Protein AF-H0EJ21-F1 (afdb_monomer)

Solvent-accessible surface area (backbone atoms only — not comparable to full-atom values): 21953 Å² total; per-residue (Å²): 122,67,66,64,55,57,53,65,75,66,64,79,84,80,86,83,82,94,84,77,94,80,69,84,66,71,85,60,77,84,81,56,62,59,55,65,59,46,50,51,53,51,53,56,47,36,51,48,28,46,76,74,70,38,47,73,57,24,53,52,51,50,56,49,50,54,54,55,59,71,64,67,54,97,56,50,47,52,53,54,42,51,52,55,75,67,52,71,60,59,88,81,70,63,57,75,74,66,53,62,78,70,50,74,75,74,78,82,73,73,77,80,81,46,75,69,55,55,40,67,76,39,64,64,78,72,42,67,71,80,73,50,80,81,75,84,77,81,76,82,78,85,90,77,94,71,81,84,72,81,77,88,70,95,72,80,87,85,81,88,82,83,91,75,85,68,85,67,78,78,50,78,70,77,70,61,72,67,81,84,49,61,64,62,56,49,53,52,55,57,72,45,50,76,77,57,75,53,54,67,96,84,45,76,40,91,85,57,59,42,66,48,53,59,65,57,53,44,51,39,49,53,36,41,64,68,69,45,92,43,87,56,43,45,61,92,40,96,87,51,38,59,44,41,57,50,82,54,55,32,46,88,90,49,56,59,67,59,50,50,52,55,46,40,54,52,21,53,55,33,16,48,54,39,40,48,51,56,56,55,70,50,90,66,90,49,68,71,57,42,54,48,36,52,56,51,50,53,53,50,52,54,44,45,50,53,51,49,61,59,49,47,63,75,71,59,71,87,59,95,71,88,80,50,60,69,58,50,51,55,57,52,49,68,67,42,48,67,57,56,55,48,40,62,58,73,79,102

InterPro domains:
  IPR032797 Gamma-Tubulin ring complex non-core subunit mod21, N-terminal [PF14609] (51-143)
  IPR059169 Gamma-tubulin complex component 5, N-terminal extension [cd22572] (4-88)

Radius of gyration: 33.63 Å; Cα contacts (8 Å, |Δi|>4): 183; chains: 1; bounding box: 62×82×97 Å

Foldseek 3Di:
DVVVVVVVVPDDDDDDDDDDPPCPPPPPCVPAADLVVLVVVLVVVLVVCVVVVVNVVSVVSVVVLVVLVVVVDPCSSVVSVVVVVPDDPCVVPDDPVVCVVVPDPDPPPDPPDDPVNVCVVPVCVVPCVVVDDDDPPPPDDDDDDDDPPPPPDPDDPPDPPDDDPPPPPDDPVNVPDPPVDVVVVVVVVVVVQQPDQDDDPNDGDQPAAREDELVLVLVQLLCLLLPHDHPQWDDPDPLALQIAGDLRYDYPPDDSVVVRVLVVVSRVLSSLSSVLVSVLPDDDPDVVVVVVSVVSVVLSVVLNVQSVVVVVCVVDVPDDDDRDSVVSVVSSCVSCVVSSVVSVVVVD

Structure (mmCIF, N/CA/C/O backbone):
data_AF-H0EJ21-F1
#
_entry.id   AF-H0EJ21-F1
#
loop_
_atom_site.group_PDB
_atom_site.id
_atom_site.type_symbol
_atom_site.label_atom_id
_atom_site.label_alt_id
_atom_site.label_comp_id
_atom_site.label_asym_id
_atom_site.label_entity_id
_atom_site.label_seq_id
_atom_site.pdbx_PDB_ins_code
_atom_site.Cartn_x
_atom_site.Cartn_y
_atom_site.Cartn_z
_atom_site.occupancy
_atom_site.B_iso_or_equiv
_atom_site.auth_seq_id
_atom_site.auth_comp_id
_atom_site.auth_asym_id
_atom_site.auth_atom_id
_atom_site.pdbx_PDB_model_num
ATOM 1 N N . MET A 1 1 ? -3.158 18.945 37.222 1.00 49.12 1 MET A N 1
ATOM 2 C CA . MET A 1 1 ? -1.856 18.473 37.749 1.00 49.12 1 MET A CA 1
ATOM 3 C C . MET A 1 1 ? -1.150 17.493 36.802 1.00 49.12 1 MET A C 1
ATOM 5 O O . MET A 1 1 ? 0.067 17.439 36.831 1.00 49.12 1 MET A O 1
ATOM 9 N N . ILE A 1 2 ? -1.862 16.778 35.915 1.00 45.62 2 ILE A N 1
ATOM 10 C CA . ILE A 1 2 ? -1.252 15.981 34.824 1.00 45.62 2 ILE A CA 1
ATOM 11 C C . ILE A 1 2 ? -0.901 16.866 33.604 1.00 45.62 2 ILE A C 1
ATOM 13 O O . ILE A 1 2 ? 0.138 16.678 32.977 1.00 45.62 2 ILE A O 1
ATOM 17 N N . ASP A 1 3 ? -1.692 17.911 33.334 1.00 42.09 3 ASP A N 1
ATOM 18 C CA . ASP A 1 3 ? -1.482 18.797 32.173 1.00 42.09 3 ASP A CA 1
ATOM 19 C C . ASP A 1 3 ? -0.248 19.720 32.272 1.00 42.09 3 ASP A C 1
ATOM 21 O O . ASP A 1 3 ? 0.330 20.094 31.251 1.00 42.09 3 ASP A O 1
ATOM 25 N N . GLU A 1 4 ? 0.220 20.043 33.485 1.00 48.06 4 GLU A N 1
ATOM 26 C CA . GLU A 1 4 ? 1.471 20.802 33.708 1.00 48.06 4 GLU A CA 1
ATOM 27 C C . GLU A 1 4 ? 2.731 19.956 33.448 1.00 48.06 4 GLU A C 1
ATOM 29 O O . GLU A 1 4 ? 3.771 20.465 33.019 1.00 48.06 4 GLU A O 1
ATOM 34 N N . LEU A 1 5 ? 2.641 18.639 33.653 1.00 44.66 5 LEU A N 1
ATOM 35 C CA . LEU A 1 5 ? 3.731 17.710 33.344 1.00 44.66 5 LEU A CA 1
ATOM 36 C C . LEU A 1 5 ? 3.846 17.464 31.832 1.00 44.66 5 LEU A C 1
ATOM 38 O O . LEU A 1 5 ? 4.947 17.390 31.293 1.00 44.66 5 LEU A O 1
ATOM 42 N N . LEU A 1 6 ? 2.719 17.416 31.119 1.00 46.16 6 LEU A N 1
ATOM 43 C CA . LEU A 1 6 ? 2.700 17.254 29.660 1.00 46.16 6 LEU A CA 1
ATOM 44 C C . LEU A 1 6 ? 3.211 18.493 28.906 1.00 46.16 6 LEU A C 1
ATOM 46 O O . LEU A 1 6 ? 3.864 18.370 27.866 1.00 46.16 6 LEU A O 1
ATOM 50 N N . THR A 1 7 ? 2.972 19.689 29.444 1.00 51.22 7 THR A N 1
ATOM 51 C CA . THR A 1 7 ? 3.448 20.949 28.847 1.00 51.22 7 THR A CA 1
ATOM 52 C C . THR A 1 7 ? 4.941 21.190 29.075 1.00 51.22 7 THR A C 1
ATOM 54 O O . THR A 1 7 ? 5.612 21.713 28.187 1.00 51.22 7 THR A O 1
ATOM 57 N N . SER A 1 8 ? 5.501 20.730 30.197 1.00 48.78 8 SER A N 1
ATOM 58 C CA . SER A 1 8 ? 6.946 20.828 30.470 1.00 48.78 8 SER A CA 1
ATOM 59 C C . SER A 1 8 ? 7.797 19.840 29.657 1.00 48.78 8 SER A C 1
ATOM 61 O O . SER A 1 8 ? 8.934 20.157 29.307 1.00 48.78 8 SER A O 1
ATOM 63 N N . LEU A 1 9 ? 7.245 18.683 29.276 1.00 47.22 9 LEU A N 1
ATOM 64 C CA . LEU A 1 9 ? 7.915 17.700 28.410 1.00 47.22 9 LEU A CA 1
ATOM 65 C C . LEU A 1 9 ? 7.921 18.079 26.917 1.00 47.22 9 LEU A C 1
ATOM 67 O O . LEU A 1 9 ? 8.744 17.565 26.159 1.00 47.22 9 LEU A O 1
ATOM 71 N N . THR A 1 10 ? 7.033 18.976 26.476 1.00 45.78 10 THR A N 1
ATOM 72 C CA . THR A 1 10 ? 6.852 19.300 25.046 1.00 45.78 10 THR A CA 1
ATOM 73 C C . THR A 1 10 ? 7.468 20.631 24.610 1.00 45.78 10 THR A C 1
ATOM 75 O O . THR A 1 10 ? 7.693 20.839 23.413 1.00 45.78 10 THR A O 1
ATOM 78 N N . SER A 1 11 ? 7.843 21.516 25.539 1.00 35.97 11 SER A N 1
ATOM 79 C CA . SER A 1 11 ? 8.528 22.768 25.208 1.00 35.97 11 SER A CA 1
ATOM 80 C C . SER A 1 11 ? 10.012 22.541 24.883 1.00 35.97 11 SER A C 1
ATOM 82 O O . SER A 1 11 ? 10.881 22.569 25.755 1.00 35.97 11 SER A O 1
ATOM 84 N N . LYS A 1 12 ? 10.325 22.340 23.597 1.00 41.00 12 LYS A N 1
ATOM 85 C CA . LYS A 1 12 ? 11.698 22.387 23.072 1.00 41.00 12 LYS A CA 1
ATOM 86 C C . LYS A 1 12 ? 12.260 23.806 23.216 1.00 41.00 12 LYS A C 1
ATOM 88 O O . LYS A 1 12 ? 11.872 24.708 22.479 1.00 41.00 12 LYS A O 1
ATOM 93 N N . SER A 1 13 ? 13.199 23.988 24.143 1.00 34.59 13 SER A N 1
ATOM 94 C CA . SER A 1 13 ? 14.004 25.207 24.249 1.00 34.59 13 SER A CA 1
ATOM 95 C C . SER A 1 13 ? 14.967 25.298 23.063 1.00 34.59 13 SER A C 1
ATOM 97 O O . SER A 1 13 ? 15.867 24.473 22.898 1.00 34.59 13 SER A O 1
ATOM 99 N N . SER A 1 14 ? 14.747 26.290 22.205 1.00 38.91 14 SER A N 1
ATOM 100 C CA . SER A 1 14 ? 15.660 26.678 21.137 1.00 38.91 14 SER A CA 1
ATOM 101 C C . SER A 1 14 ? 16.697 27.679 21.655 1.00 38.91 14 SER A C 1
ATOM 103 O O . SER A 1 14 ? 16.315 28.732 22.158 1.00 38.91 14 SER A O 1
ATOM 105 N N . LYS A 1 15 ? 17.975 27.378 21.382 1.00 37.41 15 LYS A N 1
ATOM 106 C CA . LYS A 1 15 ? 19.189 28.216 21.496 1.00 37.41 15 LYS A CA 1
ATOM 107 C C . LYS A 1 15 ? 19.782 28.426 22.895 1.00 37.41 15 LYS A C 1
ATOM 109 O O . LYS A 1 15 ? 19.421 29.369 23.584 1.00 37.41 15 LYS A O 1
ATOM 114 N N . THR A 1 16 ? 20.860 27.691 23.167 1.00 35.00 16 THR A N 1
ATOM 115 C CA . THR A 1 16 ? 22.155 28.258 23.593 1.00 35.00 16 THR A CA 1
ATOM 116 C C . THR A 1 16 ? 23.296 27.379 23.072 1.00 35.00 16 THR A C 1
ATOM 118 O O . THR A 1 16 ? 23.119 26.205 22.760 1.00 35.00 16 THR A O 1
ATOM 121 N N . GLU A 1 17 ? 24.431 28.026 22.843 1.00 31.58 17 GLU A N 1
ATOM 122 C CA . GLU A 1 17 ? 25.470 27.683 21.879 1.00 31.58 17 GLU A CA 1
ATOM 123 C C . GLU A 1 17 ? 26.366 26.490 22.233 1.00 31.58 17 GLU A C 1
ATOM 125 O O . GLU A 1 17 ? 26.585 26.117 23.385 1.00 31.58 17 GLU A O 1
ATOM 130 N N . ALA A 1 18 ? 26.939 25.937 21.166 1.00 40.44 18 ALA A N 1
ATOM 131 C CA . ALA A 1 18 ? 27.978 24.930 21.157 1.00 40.44 18 ALA A CA 1
ATOM 132 C C . ALA A 1 18 ? 29.283 25.436 21.797 1.00 40.44 18 ALA A C 1
ATOM 134 O O . ALA A 1 18 ? 29.983 26.248 21.205 1.00 40.44 18 ALA A O 1
ATOM 135 N N . ALA A 1 19 ? 29.645 24.893 22.962 1.00 39.03 19 ALA A N 1
ATOM 136 C CA . ALA A 1 19 ? 31.035 24.716 23.396 1.00 39.03 19 ALA A CA 1
ATOM 137 C C . ALA A 1 19 ? 31.084 23.869 24.678 1.00 39.03 19 ALA A C 1
ATOM 139 O O . ALA A 1 19 ? 31.029 24.411 25.780 1.00 39.03 19 ALA A O 1
ATOM 140 N N . LYS A 1 20 ? 31.166 22.539 24.503 1.00 40.34 20 LYS A N 1
ATOM 141 C CA . LYS A 1 20 ? 31.742 21.492 25.393 1.00 40.34 20 LYS A CA 1
ATOM 142 C C . LYS A 1 20 ? 31.116 20.127 25.075 1.00 40.34 20 LYS A C 1
ATOM 144 O O . LYS A 1 20 ? 30.629 19.401 25.934 1.00 40.34 20 LYS A O 1
ATOM 149 N N . SER A 1 21 ? 31.150 19.762 23.801 1.00 37.34 21 SER A N 1
ATOM 150 C CA . SER A 1 21 ? 30.952 18.396 23.326 1.00 37.34 21 SER A CA 1
ATOM 151 C C . SER A 1 21 ? 32.237 17.599 23.574 1.00 37.34 21 SER A C 1
ATOM 153 O O . SER A 1 21 ? 33.040 17.426 22.671 1.00 37.34 21 SER A O 1
ATOM 155 N N . ASN A 1 22 ? 32.463 17.214 24.829 1.00 42.06 22 ASN A N 1
ATOM 156 C CA . ASN A 1 22 ? 33.350 16.122 25.252 1.00 42.06 22 ASN A CA 1
ATOM 157 C C . ASN A 1 22 ? 32.794 15.572 26.569 1.00 42.06 22 ASN A C 1
ATOM 159 O O . ASN A 1 22 ? 33.425 15.576 27.619 1.00 42.06 22 ASN A O 1
ATOM 163 N N . ALA A 1 23 ? 31.536 15.166 26.506 1.00 38.88 23 ALA A N 1
ATOM 164 C CA . ALA A 1 23 ? 30.937 14.261 27.463 1.00 38.88 23 ALA A CA 1
ATOM 165 C C . ALA A 1 23 ? 30.058 13.326 26.642 1.00 38.88 23 ALA A C 1
ATOM 167 O O . ALA A 1 23 ? 28.833 13.332 26.745 1.00 38.88 23 ALA A O 1
ATOM 168 N N . GLN A 1 24 ? 30.716 12.539 25.787 1.00 42.75 24 GLN A N 1
ATOM 169 C CA . GLN A 1 24 ? 30.224 11.223 25.414 1.00 42.75 24 GLN A CA 1
ATOM 170 C C . GLN A 1 24 ? 30.155 10.449 26.739 1.00 42.75 24 GLN A C 1
ATOM 172 O O . GLN A 1 24 ? 31.091 9.758 27.127 1.00 42.75 24 GLN A O 1
ATOM 177 N N . LYS A 1 25 ? 29.109 10.709 27.531 1.00 43.25 25 LYS A N 1
ATOM 178 C CA . LYS A 1 25 ? 28.791 9.892 28.687 1.00 43.25 25 LYS A CA 1
ATOM 179 C C . LYS A 1 25 ? 28.472 8.545 28.080 1.00 43.25 25 LYS A C 1
ATOM 181 O O . LYS A 1 25 ? 27.422 8.372 27.468 1.00 43.25 25 LYS A O 1
ATOM 186 N N . GLU A 1 26 ? 29.426 7.633 28.197 1.00 38.22 26 GLU A N 1
ATOM 187 C CA . GLU A 1 26 ? 29.142 6.214 28.295 1.00 38.22 26 GLU A CA 1
ATOM 188 C C . GLU A 1 26 ? 27.811 6.100 29.042 1.00 38.22 26 GLU A C 1
ATOM 190 O O . GLU A 1 26 ? 27.665 6.649 30.141 1.00 38.22 26 GLU A O 1
ATOM 195 N N . TYR A 1 27 ? 26.792 5.534 28.392 1.00 41.28 27 TYR A N 1
ATOM 196 C CA . TYR A 1 27 ? 25.534 5.208 29.049 1.00 41.28 27 TYR A CA 1
ATOM 197 C C . TYR A 1 27 ? 25.867 4.141 30.083 1.00 41.28 27 TYR A C 1
ATOM 199 O O . TYR A 1 27 ? 25.770 2.942 29.835 1.00 41.28 27 TYR A O 1
ATOM 207 N N . ASN A 1 28 ? 26.381 4.596 31.216 1.00 48.16 28 ASN A N 1
ATOM 208 C CA . ASN A 1 28 ? 26.793 3.746 32.294 1.00 48.16 28 ASN A CA 1
ATOM 209 C C . ASN A 1 28 ? 25.548 3.021 32.791 1.00 48.16 28 ASN A C 1
ATOM 211 O O . ASN A 1 28 ? 24.479 3.619 32.929 1.00 48.16 28 ASN A O 1
ATOM 215 N N . ASN A 1 29 ? 25.713 1.737 33.090 1.00 53.75 29 ASN A N 1
ATOM 216 C CA . ASN A 1 29 ? 24.691 0.811 33.578 1.00 53.75 29 ASN A CA 1
ATOM 217 C C . ASN A 1 29 ? 23.999 1.244 34.900 1.00 53.75 29 ASN A C 1
ATOM 219 O O . ASN A 1 29 ? 23.282 0.450 35.490 1.00 53.75 29 ASN A O 1
ATOM 223 N N . TYR A 1 30 ? 24.188 2.481 35.372 1.00 53.94 30 TYR A N 1
ATOM 224 C CA . TYR A 1 30 ? 23.650 3.032 36.619 1.00 53.94 30 TYR A CA 1
ATOM 225 C C . TYR A 1 30 ? 22.162 3.414 36.560 1.00 53.94 30 TYR A C 1
ATOM 227 O O . TYR A 1 30 ? 21.598 3.754 37.592 1.00 53.94 30 TYR A O 1
ATOM 235 N N . ALA A 1 31 ? 21.530 3.379 35.382 1.00 59.47 31 ALA A N 1
ATOM 236 C CA . ALA A 1 31 ? 20.077 3.541 35.237 1.00 59.47 31 ALA A CA 1
ATOM 237 C C . ALA A 1 31 ? 19.342 2.207 35.014 1.00 59.47 31 ALA A C 1
ATOM 239 O O . ALA A 1 31 ? 18.136 2.214 34.783 1.00 59.47 31 ALA A O 1
ATOM 240 N N . ARG A 1 32 ? 20.057 1.071 35.031 1.00 68.56 32 ARG A N 1
ATOM 241 C CA . ARG A 1 32 ? 19.405 -0.239 34.973 1.00 68.56 32 ARG A CA 1
ATOM 242 C C . ARG A 1 32 ? 18.781 -0.577 36.312 1.00 68.56 32 ARG A C 1
ATOM 244 O O . ARG A 1 32 ? 19.310 -0.218 37.363 1.00 68.56 32 ARG A O 1
ATOM 251 N N . THR A 1 33 ? 17.685 -1.317 36.246 1.00 75.94 33 THR A N 1
ATOM 252 C CA . THR A 1 33 ? 17.049 -1.897 37.418 1.00 75.94 33 THR A CA 1
ATOM 253 C C . THR A 1 33 ? 18.039 -2.796 38.154 1.00 75.94 33 THR A C 1
ATOM 255 O O . THR A 1 33 ? 18.737 -3.611 37.544 1.00 75.94 33 THR A O 1
ATOM 258 N N . ASN A 1 34 ? 18.111 -2.650 39.477 1.00 84.75 34 ASN A N 1
ATOM 259 C CA . ASN A 1 34 ? 18.976 -3.480 40.301 1.00 84.75 34 ASN A CA 1
ATOM 260 C C . ASN A 1 34 ? 18.457 -4.927 40.325 1.00 84.75 34 ASN A C 1
ATOM 262 O O . ASN A 1 34 ? 17.465 -5.241 40.976 1.00 84.75 34 ASN A O 1
ATOM 266 N N . GLN A 1 35 ? 19.157 -5.817 39.623 1.00 83.31 35 GLN A N 1
ATOM 267 C CA . GLN A 1 35 ? 18.808 -7.236 39.513 1.00 83.31 35 GLN A CA 1
ATOM 268 C C . GLN A 1 35 ? 18.743 -7.962 40.868 1.00 83.31 35 GLN A C 1
ATOM 270 O O . GLN A 1 35 ? 17.972 -8.907 41.016 1.00 83.31 35 GLN A O 1
ATOM 275 N N . PHE A 1 36 ? 19.533 -7.524 41.854 1.00 85.81 36 PHE A N 1
ATOM 276 C CA . PHE A 1 36 ? 19.549 -8.131 43.185 1.00 85.81 36 PHE A CA 1
ATOM 277 C C . PHE A 1 36 ? 18.327 -7.710 43.999 1.00 85.81 36 PHE A C 1
ATOM 279 O O . PHE A 1 36 ? 17.743 -8.539 44.693 1.00 85.81 36 PHE A O 1
ATOM 286 N N . ASP A 1 37 ? 17.891 -6.456 43.851 1.00 87.44 37 ASP A N 1
ATOM 287 C CA . ASP A 1 37 ? 16.682 -5.967 44.516 1.00 87.44 37 ASP A CA 1
ATOM 288 C C . ASP A 1 37 ? 15.449 -6.691 43.966 1.00 87.44 37 ASP A C 1
ATOM 290 O O . ASP A 1 37 ? 14.626 -7.173 44.739 1.00 87.44 37 ASP A O 1
ATOM 294 N N . VAL A 1 38 ? 15.365 -6.867 42.643 1.00 88.06 38 VAL A N 1
ATOM 295 C CA . VAL A 1 38 ? 14.280 -7.623 41.993 1.00 88.06 38 VAL A CA 1
ATOM 296 C C . VAL A 1 38 ? 14.249 -9.077 42.466 1.00 88.06 38 VAL A C 1
ATOM 298 O O . VAL A 1 38 ? 13.181 -9.588 42.795 1.00 88.06 38 VAL A O 1
ATOM 301 N N . ALA A 1 39 ? 15.409 -9.734 42.557 1.00 88.19 39 ALA A N 1
ATOM 302 C CA . ALA A 1 39 ? 15.498 -11.095 43.083 1.00 88.19 39 ALA A CA 1
ATOM 303 C C . ALA A 1 39 ? 15.024 -11.172 44.544 1.00 88.19 39 ALA A C 1
ATOM 305 O O . ALA A 1 39 ? 14.229 -12.045 44.878 1.00 88.19 39 ALA A O 1
ATOM 306 N N . SER A 1 40 ? 15.429 -10.213 45.384 1.00 90.38 40 SER A N 1
ATOM 307 C CA . SER A 1 40 ? 15.006 -10.149 46.790 1.00 90.38 40 SER 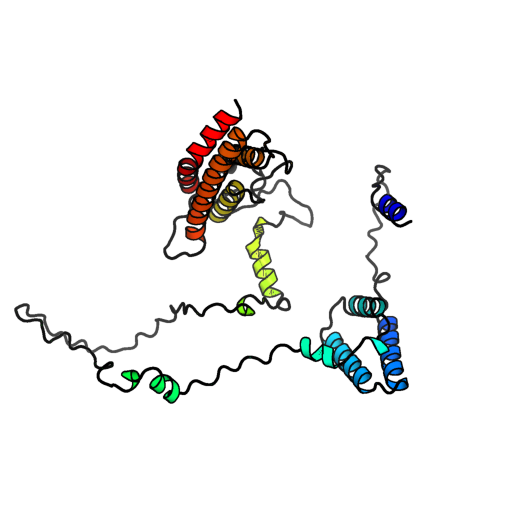A CA 1
ATOM 308 C C . SER A 1 40 ? 13.497 -9.920 46.950 1.00 90.38 40 SER A C 1
ATOM 310 O O . SER A 1 40 ? 12.869 -10.481 47.846 1.00 90.38 40 SER A O 1
ATOM 312 N N . GLN A 1 41 ? 12.888 -9.130 46.059 1.00 89.88 41 GLN A N 1
ATOM 313 C CA . GLN A 1 41 ? 11.446 -8.883 46.057 1.00 89.88 41 GLN A CA 1
ATOM 314 C C . GLN A 1 41 ? 10.654 -10.118 45.618 1.00 89.88 41 GLN A C 1
ATOM 316 O O . GLN A 1 41 ? 9.604 -10.392 46.198 1.00 89.88 41 GLN A O 1
ATOM 321 N N . LEU A 1 42 ? 11.157 -10.870 44.634 1.00 90.25 42 LEU A N 1
ATOM 322 C CA . LEU A 1 42 ? 10.560 -12.137 44.198 1.00 90.25 42 LEU A CA 1
ATOM 323 C C . LEU A 1 42 ? 10.668 -13.214 45.280 1.00 90.25 42 LEU A C 1
ATOM 325 O O . LEU A 1 42 ? 9.673 -13.870 45.573 1.00 90.25 42 LEU A O 1
ATOM 329 N N . GLU A 1 43 ? 11.831 -13.348 45.917 1.00 91.50 43 GLU A N 1
ATOM 330 C CA . GLU A 1 43 ? 12.038 -14.274 47.038 1.00 91.50 43 GLU A CA 1
ATOM 331 C C . GLU A 1 43 ? 11.123 -13.921 48.220 1.00 91.50 43 GLU A C 1
ATOM 333 O O . GLU A 1 43 ? 10.426 -14.779 48.758 1.00 91.50 43 GLU A O 1
ATOM 338 N N . GLY A 1 44 ? 11.020 -12.631 48.557 1.00 91.19 44 GLY A N 1
ATOM 339 C CA . GLY A 1 44 ? 10.093 -12.161 49.584 1.00 91.19 44 GLY A CA 1
ATOM 340 C C . GLY A 1 44 ? 8.615 -12.354 49.220 1.00 91.19 44 GLY A C 1
ATOM 341 O O . GLY A 1 44 ? 7.769 -12.408 50.113 1.00 91.19 44 GLY A O 1
ATOM 342 N N . LEU A 1 45 ? 8.268 -12.447 47.932 1.00 89.88 45 LEU A N 1
ATOM 343 C CA . LEU A 1 45 ? 6.913 -12.771 47.486 1.00 89.88 45 LEU A CA 1
ATOM 344 C C . LEU A 1 45 ? 6.634 -14.279 47.575 1.00 89.88 45 LEU A C 1
ATOM 346 O O . LEU A 1 45 ? 5.572 -14.659 48.068 1.00 89.88 45 LEU A O 1
ATOM 350 N N . GLU A 1 46 ? 7.594 -15.120 47.178 1.00 92.56 46 GLU A N 1
ATOM 351 C CA . GLU A 1 46 ? 7.546 -16.579 47.367 1.00 92.56 46 GLU A CA 1
ATOM 352 C C . GLU A 1 46 ? 7.355 -16.924 48.852 1.00 92.56 46 GLU A C 1
ATOM 354 O O . GLU A 1 46 ? 6.464 -17.698 49.206 1.00 92.56 46 GLU A O 1
ATOM 359 N N . GLU A 1 47 ? 8.136 -16.301 49.739 1.00 90.94 47 GLU A N 1
ATOM 360 C CA . GLU A 1 47 ? 8.033 -16.516 51.183 1.00 90.94 47 GLU A CA 1
ATOM 361 C C . GLU A 1 47 ? 6.661 -16.090 51.723 1.00 90.94 47 GLU A C 1
ATOM 363 O O . GLU A 1 47 ? 6.051 -16.818 52.507 1.00 90.94 47 GLU A O 1
ATOM 368 N N . LYS A 1 48 ? 6.118 -14.955 51.261 1.00 90.31 48 LYS A N 1
ATOM 369 C CA . LYS A 1 48 ? 4.764 -14.521 51.640 1.00 90.31 48 LYS A CA 1
ATOM 370 C C . LYS A 1 48 ? 3.715 -15.556 51.250 1.00 90.31 48 LYS A C 1
ATOM 372 O O . LYS A 1 48 ? 2.870 -15.867 52.081 1.00 90.31 48 LYS A O 1
ATOM 377 N N . PHE A 1 49 ? 3.761 -16.101 50.036 1.00 89.75 49 PHE A N 1
ATOM 378 C CA . PHE A 1 49 ? 2.812 -17.136 49.613 1.00 89.75 49 PHE A CA 1
ATOM 379 C C . PHE A 1 49 ? 2.852 -18.362 50.529 1.00 89.75 49 PHE A C 1
ATOM 381 O O . PHE A 1 49 ? 1.800 -18.817 50.974 1.00 89.75 49 PHE A O 1
ATOM 388 N N . ARG A 1 50 ? 4.047 -18.805 50.933 1.00 91.31 50 ARG A N 1
ATOM 389 C CA . ARG A 1 50 ? 4.201 -19.909 51.894 1.00 91.31 50 ARG A CA 1
ATOM 390 C C . ARG A 1 50 ? 3.665 -19.577 53.283 1.00 91.31 50 ARG A C 1
ATOM 392 O O . ARG A 1 50 ? 2.995 -20.397 53.899 1.00 91.31 50 ARG A O 1
ATOM 399 N N . VAL A 1 51 ? 3.898 -18.361 53.780 1.00 92.19 51 VAL A N 1
ATOM 400 C CA . VAL A 1 51 ? 3.379 -17.924 55.092 1.00 92.19 51 VAL A CA 1
ATOM 401 C C . VAL A 1 51 ? 1.845 -17.907 55.125 1.00 92.19 51 VAL A C 1
ATOM 403 O O . VAL A 1 51 ? 1.254 -18.178 56.170 1.00 92.19 51 VAL A O 1
ATOM 406 N N . TYR A 1 52 ? 1.190 -17.621 53.996 1.00 87.56 52 TYR A N 1
ATOM 407 C CA . TYR A 1 52 ? -0.271 -17.656 53.867 1.00 87.56 52 TYR A CA 1
ATOM 408 C C . TYR A 1 52 ? -0.833 -19.042 53.488 1.00 87.56 52 TYR A C 1
ATOM 410 O O . TYR A 1 52 ? -2.028 -19.140 53.221 1.00 87.56 52 TYR A O 1
ATOM 418 N N . ASN A 1 53 ? -0.017 -20.107 53.529 1.00 85.62 53 ASN A N 1
ATOM 419 C CA . ASN A 1 53 ? -0.358 -21.483 53.128 1.00 85.62 53 ASN A CA 1
ATOM 420 C C . ASN A 1 53 ? -0.784 -21.639 51.653 1.00 85.62 53 ASN A C 1
ATOM 422 O O . ASN A 1 53 ? -1.474 -22.595 51.306 1.00 85.62 53 ASN A O 1
ATOM 426 N N . GLU A 1 54 ? -0.348 -20.735 50.775 1.00 86.75 54 GLU A N 1
ATOM 427 C CA . GLU A 1 54 ? -0.509 -20.842 49.319 1.00 86.75 54 GLU A CA 1
ATOM 428 C C . GLU A 1 54 ? 0.774 -21.408 48.685 1.00 86.75 54 GLU A C 1
ATOM 430 O O . GLU A 1 54 ? 1.372 -20.834 47.771 1.00 86.75 54 GLU A O 1
ATOM 435 N N . ASP A 1 55 ? 1.213 -22.565 49.187 1.00 88.94 55 ASP A N 1
ATOM 436 C CA . ASP A 1 55 ? 2.371 -23.307 48.678 1.00 88.94 55 ASP A CA 1
ATOM 437 C C . ASP A 1 55 ? 2.329 -23.599 47.162 1.00 88.94 55 ASP A C 1
ATOM 439 O O . ASP A 1 55 ? 3.352 -23.389 46.503 1.00 88.94 55 ASP A O 1
ATOM 443 N N . PRO A 1 56 ? 1.194 -24.008 46.543 1.00 88.50 56 PRO A N 1
ATOM 444 C CA . PRO A 1 56 ? 1.188 -24.307 45.109 1.00 88.50 56 PRO A CA 1
ATOM 445 C C . PRO A 1 56 ? 1.439 -23.062 44.246 1.00 88.50 56 PRO A C 1
ATOM 447 O O . PRO A 1 56 ? 2.025 -23.160 43.168 1.00 88.50 56 PRO A O 1
ATOM 450 N N . LEU A 1 57 ? 1.043 -21.879 44.723 1.00 88.00 57 LEU A N 1
ATOM 451 C CA . LEU A 1 57 ? 1.312 -20.614 44.047 1.00 88.00 57 LEU A CA 1
ATOM 452 C C . LEU A 1 57 ? 2.789 -20.215 44.170 1.00 88.00 57 LEU A C 1
ATOM 454 O O . LEU A 1 57 ? 3.381 -19.735 43.200 1.00 88.00 57 LEU A O 1
ATOM 458 N N . ALA A 1 58 ? 3.393 -20.448 45.339 1.00 89.81 58 ALA A N 1
ATOM 459 C CA . ALA A 1 58 ? 4.819 -20.230 45.566 1.00 89.81 58 ALA A CA 1
ATOM 460 C C . ALA A 1 58 ? 5.678 -21.091 44.625 1.00 89.81 58 ALA A C 1
ATOM 462 O O . ALA A 1 58 ? 6.595 -20.580 43.976 1.00 89.81 58 ALA A O 1
ATOM 463 N N . ASP A 1 59 ? 5.344 -22.376 44.499 1.00 90.25 59 ASP A N 1
ATOM 464 C CA . ASP A 1 59 ? 6.072 -23.308 43.637 1.00 90.25 59 ASP A CA 1
ATOM 465 C C . ASP A 1 59 ? 5.898 -22.966 42.147 1.00 90.25 59 ASP A C 1
ATOM 467 O O . ASP A 1 59 ? 6.877 -22.961 41.394 1.00 90.25 59 ASP A O 1
ATOM 471 N N . ALA A 1 60 ? 4.685 -22.585 41.725 1.00 88.44 60 ALA A N 1
ATOM 472 C CA . ALA A 1 60 ? 4.419 -22.143 40.356 1.00 88.44 60 ALA A CA 1
ATOM 473 C C . ALA A 1 60 ? 5.179 -20.853 39.993 1.00 88.44 60 ALA A C 1
ATOM 475 O O . ALA A 1 60 ? 5.739 -20.753 38.895 1.00 88.44 60 ALA A O 1
ATOM 476 N N . LEU A 1 61 ? 5.234 -19.872 40.907 1.00 89.12 61 LEU A N 1
ATOM 477 C CA . LEU A 1 61 ? 6.011 -18.644 40.715 1.00 89.12 61 LEU A CA 1
ATOM 478 C C . LEU A 1 61 ? 7.493 -18.978 40.514 1.00 89.12 61 LEU A C 1
ATOM 480 O O . LEU A 1 61 ? 8.103 -18.522 39.544 1.00 89.12 61 LEU A O 1
ATOM 484 N N . LYS A 1 62 ? 8.054 -19.808 41.396 1.00 90.12 62 LYS A N 1
ATOM 485 C CA . LYS A 1 62 ? 9.460 -20.212 41.351 1.00 90.12 62 LYS A CA 1
ATOM 486 C C . LYS A 1 62 ? 9.821 -20.916 40.048 1.00 90.12 62 LYS A C 1
ATOM 488 O O . LYS A 1 62 ? 10.781 -20.529 39.386 1.00 90.12 62 LYS A O 1
ATOM 493 N N . GLU A 1 63 ? 9.015 -21.892 39.629 1.00 90.44 63 GLU A N 1
ATOM 494 C CA . GLU A 1 63 ? 9.238 -22.628 38.382 1.00 90.44 63 GLU A CA 1
ATOM 495 C C . GLU A 1 63 ? 9.290 -21.686 37.166 1.00 90.44 63 GLU A C 1
ATOM 497 O O . GLU A 1 63 ? 10.121 -21.843 36.265 1.00 90.44 63 GLU A O 1
ATOM 502 N N . ARG A 1 64 ? 8.405 -20.684 37.123 1.00 87.38 64 ARG A N 1
ATOM 503 C CA . ARG A 1 64 ? 8.334 -19.721 36.017 1.00 87.38 64 ARG A CA 1
ATOM 504 C C . ARG A 1 64 ? 9.482 -18.722 36.052 1.00 87.38 64 ARG A C 1
ATOM 506 O O . ARG A 1 64 ? 10.049 -18.447 34.995 1.00 87.38 64 ARG A O 1
ATOM 513 N N . VAL A 1 65 ? 9.863 -18.231 37.229 1.00 89.38 65 VAL A N 1
ATOM 514 C CA . VAL A 1 65 ? 11.056 -17.387 37.384 1.00 89.38 65 VAL A CA 1
ATOM 515 C C . VAL A 1 65 ? 12.295 -18.148 36.906 1.00 89.38 65 VAL A C 1
ATOM 517 O O . VAL A 1 65 ? 13.043 -17.618 36.087 1.00 89.38 65 VAL A O 1
ATOM 520 N N . ASP A 1 66 ? 12.457 -19.417 37.284 1.00 88.75 66 ASP A N 1
ATOM 521 C CA . ASP A 1 66 ? 13.569 -20.258 36.823 1.00 88.75 66 ASP A CA 1
ATOM 522 C C . ASP A 1 66 ? 13.571 -20.448 35.297 1.00 88.75 66 ASP A C 1
ATOM 524 O O . ASP A 1 66 ? 14.627 -20.402 34.659 1.00 88.75 66 ASP A O 1
ATOM 528 N N . LYS A 1 67 ? 12.397 -20.633 34.675 1.00 86.56 67 LYS A N 1
ATOM 529 C CA . LYS A 1 67 ? 12.265 -20.694 33.207 1.00 86.56 67 LYS A CA 1
ATOM 530 C C . LYS A 1 67 ? 12.667 -19.377 32.542 1.00 86.56 67 LYS A C 1
ATOM 532 O O . LYS A 1 67 ? 13.409 -19.399 31.564 1.00 86.56 67 LYS A O 1
ATOM 537 N N . VAL A 1 68 ? 12.229 -18.241 33.081 1.00 85.12 68 VAL A N 1
ATOM 538 C CA . VAL A 1 68 ? 12.573 -16.910 32.557 1.00 85.12 68 VAL A CA 1
ATOM 539 C C . VAL A 1 68 ? 14.072 -16.634 32.697 1.00 85.12 68 VAL A C 1
ATOM 541 O O . VAL A 1 68 ? 14.694 -16.133 31.762 1.00 85.12 68 VAL A O 1
ATOM 544 N N . MET A 1 69 ? 14.690 -17.035 33.810 1.00 82.81 69 MET A N 1
ATOM 545 C CA . MET A 1 69 ? 16.135 -16.882 34.014 1.00 82.81 69 MET A CA 1
ATOM 546 C C . MET A 1 69 ? 16.962 -17.718 33.028 1.00 82.81 69 MET A C 1
ATOM 548 O O . MET A 1 69 ? 18.028 -17.277 32.594 1.00 82.81 69 MET A O 1
ATOM 552 N N . LYS A 1 70 ? 16.465 -18.889 32.606 1.00 84.38 70 LYS A N 1
ATOM 553 C CA . LYS A 1 70 ? 17.115 -19.715 31.570 1.00 84.38 70 LYS A CA 1
ATOM 554 C C . LYS A 1 70 ? 17.140 -19.052 30.191 1.00 84.38 70 LYS A C 1
ATOM 556 O O . LYS A 1 70 ? 18.046 -19.343 29.419 1.00 84.38 70 LYS A O 1
ATOM 561 N N . LEU A 1 71 ? 16.202 -18.149 29.892 1.00 78.75 71 LEU A N 1
ATOM 562 C CA . LEU A 1 71 ? 16.160 -17.418 28.618 1.00 78.75 71 LEU A CA 1
ATOM 563 C C . LEU A 1 71 ? 17.237 -16.318 28.518 1.00 78.75 71 LEU A C 1
ATOM 565 O O . LEU A 1 71 ? 17.430 -15.766 27.439 1.00 78.75 71 LEU A O 1
ATOM 569 N N . GLN A 1 72 ? 17.940 -16.002 29.618 1.00 68.56 72 GLN A N 1
ATOM 570 C CA . GLN A 1 72 ? 19.100 -15.095 29.689 1.00 68.56 72 GLN A CA 1
ATOM 571 C C . GLN A 1 72 ? 18.974 -13.808 28.848 1.00 68.56 72 GLN A C 1
ATOM 573 O O . GLN A 1 72 ? 19.919 -13.375 28.185 1.00 68.56 72 GLN A O 1
ATOM 578 N N . SER A 1 73 ? 17.808 -13.155 28.875 1.00 75.81 73 SER A N 1
ATOM 579 C CA . SER A 1 73 ? 17.624 -11.908 28.130 1.00 75.81 73 SER A CA 1
ATOM 580 C C . SER A 1 73 ? 18.323 -10.738 28.836 1.00 75.81 73 SER A C 1
ATOM 582 O O . SER A 1 73 ? 18.339 -10.643 30.067 1.00 75.81 73 SER A O 1
ATOM 584 N N . LYS A 1 74 ? 18.850 -9.787 28.058 1.00 79.94 74 LYS A N 1
ATOM 585 C CA . LYS A 1 74 ? 19.487 -8.561 28.574 1.00 79.94 74 LYS A CA 1
ATOM 586 C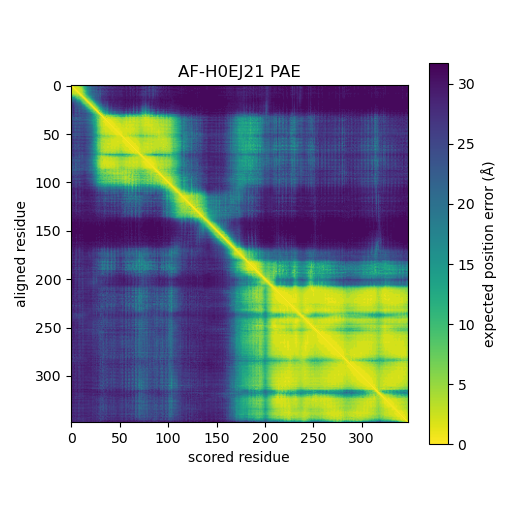 C . LYS A 1 74 ? 18.544 -7.682 29.415 1.00 79.94 74 LYS A C 1
ATOM 588 O O . LYS A 1 74 ? 19.041 -6.892 30.210 1.00 79.94 74 LYS A O 1
ATOM 593 N N . TRP A 1 75 ? 17.231 -7.814 29.217 1.00 81.25 75 TRP A N 1
ATOM 594 C CA . TRP A 1 75 ? 16.185 -6.967 29.809 1.00 81.25 75 TRP A CA 1
ATOM 595 C C . TRP A 1 75 ? 15.348 -7.683 30.873 1.00 81.25 75 TRP A C 1
ATOM 597 O O . TRP A 1 75 ? 14.332 -7.169 31.335 1.00 81.25 75 TRP A O 1
ATOM 607 N N . THR A 1 76 ? 15.753 -8.897 31.246 1.00 84.69 76 THR A N 1
ATOM 608 C CA . THR A 1 76 ? 15.059 -9.715 32.242 1.00 84.69 76 THR A CA 1
ATOM 609 C C . THR A 1 76 ? 14.807 -8.970 33.562 1.00 84.69 76 THR A C 1
ATOM 611 O O . THR A 1 76 ? 13.671 -9.021 34.035 1.00 84.69 76 THR A O 1
ATOM 614 N N . PRO A 1 77 ? 15.779 -8.246 34.162 1.00 86.69 77 PRO A N 1
ATOM 615 C CA . PRO A 1 77 ? 15.524 -7.568 35.431 1.00 86.69 77 PRO A CA 1
ATOM 616 C C . PRO A 1 77 ? 14.548 -6.393 35.289 1.00 86.69 77 PRO A C 1
ATOM 618 O O . PRO A 1 77 ? 13.723 -6.187 36.175 1.00 86.69 77 PRO A O 1
ATOM 621 N N . GLU A 1 78 ? 14.579 -5.652 34.179 1.00 87.81 78 GLU A N 1
ATOM 622 C CA . GLU A 1 78 ? 13.632 -4.566 33.910 1.00 87.81 78 GLU A CA 1
ATOM 623 C C . GLU A 1 78 ? 12.204 -5.091 33.714 1.00 87.81 78 GLU A C 1
ATOM 625 O O . GLU A 1 78 ? 11.258 -4.518 34.253 1.00 87.81 78 GLU A O 1
ATOM 630 N N . ILE A 1 79 ? 12.047 -6.199 32.981 1.00 86.75 79 ILE A N 1
ATOM 631 C CA . ILE A 1 79 ? 10.744 -6.835 32.741 1.00 86.75 79 ILE A CA 1
ATOM 632 C C . ILE A 1 79 ? 10.158 -7.361 34.054 1.00 86.75 79 ILE A C 1
ATOM 634 O O . ILE A 1 79 ? 8.999 -7.094 34.357 1.00 86.75 79 ILE A O 1
ATOM 638 N N . LEU A 1 80 ? 10.954 -8.073 34.856 1.00 89.06 80 LEU A N 1
ATOM 639 C CA . LEU A 1 80 ? 10.501 -8.605 36.143 1.00 89.06 80 LEU A CA 1
ATOM 640 C C . LEU A 1 80 ? 10.129 -7.492 37.123 1.00 89.06 80 LEU A C 1
ATOM 642 O O . LEU A 1 80 ? 9.121 -7.598 37.813 1.00 89.06 80 LEU A O 1
ATOM 646 N N . HIS A 1 81 ? 10.895 -6.404 37.152 1.00 90.00 81 HIS A N 1
ATOM 647 C CA . HIS A 1 81 ? 10.567 -5.253 37.985 1.00 90.00 81 HIS A CA 1
ATOM 648 C C . HIS A 1 81 ? 9.280 -4.559 37.551 1.00 90.00 81 HIS A C 1
ATOM 650 O O . HIS A 1 81 ? 8.454 -4.240 38.398 1.00 90.00 81 HIS A O 1
ATOM 656 N N . LEU A 1 82 ? 9.060 -4.390 36.245 1.00 89.75 82 LEU A N 1
ATOM 657 C CA . LEU A 1 82 ? 7.795 -3.865 35.735 1.00 89.75 82 LEU A CA 1
ATOM 658 C C . LEU A 1 82 ? 6.613 -4.755 36.145 1.00 89.75 82 LEU A C 1
ATOM 660 O O . LEU A 1 82 ? 5.586 -4.242 36.579 1.00 89.75 82 LEU A O 1
ATOM 664 N N . LEU A 1 83 ? 6.754 -6.079 36.032 1.00 88.25 83 LEU A N 1
ATOM 665 C CA . LEU A 1 83 ? 5.708 -7.020 36.440 1.00 88.25 83 LEU A CA 1
ATOM 666 C C . LEU A 1 83 ? 5.416 -6.943 37.943 1.00 88.25 83 LEU A C 1
ATOM 668 O O . LEU A 1 83 ? 4.255 -7.014 38.334 1.00 88.25 83 LEU A O 1
ATOM 672 N N . LEU A 1 84 ? 6.445 -6.757 38.773 1.00 89.19 84 LEU A N 1
ATOM 673 C CA . LEU A 1 84 ? 6.281 -6.548 40.212 1.00 89.19 84 LEU A CA 1
ATOM 674 C C . LEU A 1 84 ? 5.539 -5.242 40.522 1.00 89.19 84 LEU A C 1
ATOM 676 O O . LEU A 1 84 ? 4.602 -5.261 41.315 1.00 89.19 84 LEU A O 1
ATOM 680 N N . GLU A 1 85 ? 5.897 -4.136 39.870 1.00 89.56 85 GLU A N 1
ATOM 681 C CA . GLU A 1 85 ? 5.239 -2.832 40.061 1.00 89.56 85 GLU A CA 1
ATOM 682 C C . GLU A 1 85 ? 3.780 -2.824 39.575 1.00 89.56 85 GLU A C 1
ATOM 684 O O . GLU A 1 85 ? 2.931 -2.135 40.136 1.00 89.56 85 GLU A O 1
ATOM 689 N N . LEU A 1 86 ? 3.464 -3.614 38.545 1.00 88.00 86 LEU A N 1
ATOM 690 C CA . LEU A 1 86 ? 2.096 -3.789 38.052 1.00 88.00 86 LEU A CA 1
ATOM 691 C C . LEU A 1 86 ? 1.281 -4.799 38.873 1.00 88.00 86 LEU A C 1
ATOM 693 O O . LEU A 1 86 ? 0.063 -4.880 38.698 1.00 88.00 86 LEU A O 1
ATOM 697 N N . SER A 1 87 ? 1.922 -5.581 39.745 1.00 85.44 87 SER A N 1
ATOM 698 C CA . SER A 1 87 ? 1.238 -6.603 40.532 1.00 85.44 87 SER A CA 1
ATOM 699 C C . SER A 1 87 ? 0.430 -5.969 41.670 1.00 85.44 87 SER A C 1
ATOM 701 O O . SER A 1 87 ? 0.950 -5.608 42.724 1.00 85.44 87 SER A O 1
ATOM 703 N N . ASP A 1 88 ? -0.883 -5.845 41.475 1.00 82.25 88 ASP A N 1
ATOM 704 C CA . ASP A 1 88 ? -1.793 -5.415 42.537 1.00 82.25 88 ASP A CA 1
ATOM 705 C C . ASP A 1 88 ? -2.331 -6.635 43.298 1.00 82.25 88 ASP A C 1
ATOM 707 O O . ASP A 1 88 ? -3.043 -7.475 42.742 1.00 82.25 88 ASP A O 1
ATOM 711 N N . ARG A 1 89 ? -1.968 -6.738 44.583 1.00 82.06 89 ARG A N 1
ATOM 712 C CA . ARG A 1 89 ? -2.396 -7.788 45.535 1.00 82.06 89 ARG A CA 1
ATOM 713 C C . ARG A 1 89 ? -2.325 -9.211 44.960 1.00 82.06 89 ARG A C 1
ATOM 715 O O . ARG A 1 89 ? -3.350 -9.889 44.834 1.00 82.06 89 ARG A O 1
ATOM 722 N N . PRO A 1 90 ? -1.113 -9.720 44.695 1.00 81.94 90 PRO A N 1
ATOM 723 C CA . PRO A 1 90 ? -0.932 -11.003 44.023 1.00 81.94 90 PRO A CA 1
ATOM 724 C C . PRO A 1 90 ? -1.542 -12.189 44.791 1.00 81.94 90 PRO A C 1
ATOM 726 O O . PRO A 1 90 ? -2.024 -13.117 44.163 1.00 81.94 90 PRO A O 1
ATOM 729 N N . LEU A 1 91 ? -1.642 -12.134 46.125 1.00 79.50 91 LEU A N 1
ATOM 730 C CA . LEU A 1 91 ? -2.309 -13.162 46.947 1.00 79.50 91 LEU A CA 1
ATOM 731 C C . LEU A 1 91 ? -3.809 -13.342 46.655 1.00 79.50 91 LEU A C 1
ATOM 733 O O . LEU A 1 91 ? -4.347 -14.418 46.865 1.00 79.50 91 LEU A O 1
ATOM 737 N N . GLN A 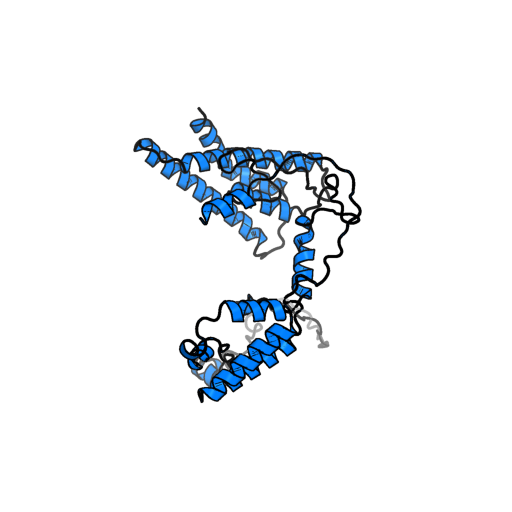1 92 ? -4.504 -12.277 46.254 1.00 82.75 92 GLN A N 1
ATOM 738 C CA . GLN A 1 92 ? -5.968 -12.280 46.105 1.00 82.75 92 GLN A CA 1
ATOM 739 C C . GLN A 1 92 ? -6.393 -12.437 44.645 1.00 82.75 92 GLN A C 1
ATOM 741 O O . GLN A 1 92 ? -7.467 -12.962 44.364 1.00 82.75 92 GLN A O 1
ATOM 746 N N . ASN A 1 93 ? -5.547 -11.956 43.734 1.00 82.88 93 ASN A N 1
ATOM 747 C CA . ASN A 1 93 ? -5.863 -11.834 42.317 1.00 82.88 93 ASN A CA 1
ATOM 748 C C . ASN A 1 93 ? -5.209 -12.915 41.449 1.00 82.88 93 ASN A C 1
ATOM 750 O O . ASN A 1 93 ? -5.516 -12.977 40.264 1.00 82.88 93 ASN A O 1
ATOM 754 N N . SER A 1 94 ? -4.320 -13.751 41.997 1.00 80.69 94 SER A N 1
ATOM 755 C CA . SER A 1 94 ? -3.715 -14.846 41.236 1.00 80.69 94 SER A CA 1
ATOM 756 C C . SER A 1 94 ? -4.458 -16.157 41.479 1.00 80.69 94 SER A C 1
ATOM 758 O O . SER A 1 94 ? -4.585 -16.627 42.608 1.00 80.69 94 SER 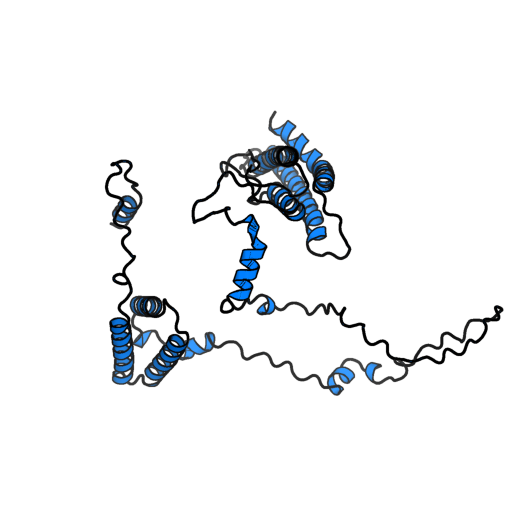A O 1
ATOM 760 N N . LYS A 1 95 ? -4.968 -16.748 40.399 1.00 83.06 95 LYS A N 1
ATOM 761 C CA . LYS A 1 95 ? -5.535 -18.096 40.395 1.00 83.06 95 LYS A CA 1
ATOM 762 C C . LYS A 1 95 ? -4.708 -18.960 39.463 1.00 83.06 95 LYS A C 1
ATOM 764 O O . LYS A 1 95 ? -4.381 -18.547 38.356 1.00 83.06 95 LYS A O 1
ATOM 769 N N . LEU A 1 96 ? -4.388 -20.173 39.901 1.00 81.06 96 LEU A N 1
ATOM 770 C CA . LEU A 1 96 ? -3.634 -21.118 39.075 1.00 81.06 96 LEU A CA 1
ATOM 771 C C . LEU A 1 96 ? -4.443 -21.596 37.864 1.00 81.06 96 LEU A C 1
ATOM 773 O O . LEU A 1 96 ? -3.860 -21.833 36.815 1.00 81.06 96 LEU A O 1
ATOM 777 N N . GLU A 1 97 ? -5.770 -21.647 37.987 1.00 82.50 97 GLU A N 1
ATOM 778 C CA . GLU A 1 97 ? -6.693 -21.977 36.891 1.00 82.50 97 GLU A CA 1
ATOM 779 C C . GLU A 1 97 ? -6.544 -21.015 35.700 1.00 82.50 97 GLU A C 1
ATOM 781 O O . GLU A 1 97 ? -6.693 -21.421 34.550 1.00 82.50 97 GLU A O 1
ATOM 786 N N . ASP A 1 98 ? -6.168 -19.753 35.945 1.00 80.94 98 ASP A N 1
ATOM 787 C CA . ASP A 1 98 ? -5.974 -18.776 34.870 1.00 80.94 98 ASP A CA 1
ATOM 788 C C . ASP A 1 98 ? -4.760 -19.124 33.983 1.00 80.94 98 ASP A C 1
ATOM 790 O O . ASP A 1 98 ? -4.661 -18.679 32.837 1.00 80.94 98 ASP A O 1
ATOM 794 N N . LEU A 1 99 ? -3.833 -19.947 34.489 1.00 74.81 99 LEU A N 1
ATOM 795 C CA . LEU A 1 99 ? -2.662 -20.405 33.742 1.00 74.81 99 LEU A CA 1
ATOM 796 C C . LEU A 1 99 ? -3.008 -21.479 32.709 1.00 74.81 99 LEU A C 1
ATOM 798 O O . LEU A 1 99 ? -2.261 -21.628 31.739 1.00 74.81 99 LEU A O 1
ATOM 802 N N . ASP A 1 100 ? -4.127 -22.187 32.873 1.00 79.38 100 ASP A N 1
ATOM 803 C CA . ASP A 1 100 ? -4.569 -23.198 31.911 1.00 79.38 100 ASP A CA 1
ATOM 804 C C . ASP A 1 100 ? -4.980 -22.554 30.578 1.00 79.38 100 ASP A C 1
ATOM 806 O O . ASP A 1 100 ? -4.767 -23.145 29.521 1.00 79.38 100 ASP A O 1
ATOM 810 N N . PHE A 1 101 ? -5.453 -21.301 30.596 1.00 78.50 101 PHE A N 1
ATOM 811 C CA . PHE A 1 101 ? -5.733 -20.526 29.378 1.00 78.50 101 PHE A CA 1
ATOM 812 C C . PHE A 1 101 ? -4.473 -20.116 28.606 1.00 78.50 101 PHE A C 1
ATOM 814 O O . PHE A 1 101 ? -4.561 -19.776 27.429 1.00 78.50 101 PHE A O 1
ATOM 821 N N . LEU A 1 102 ? -3.309 -20.114 29.263 1.00 71.81 102 LEU A N 1
ATOM 822 C CA . LEU A 1 102 ? -2.019 -19.775 28.657 1.00 71.81 102 LEU A CA 1
ATOM 823 C C . LEU A 1 102 ? -1.245 -21.014 28.193 1.00 71.81 102 LEU A C 1
ATOM 825 O O . LEU A 1 102 ? -0.147 -20.875 27.650 1.00 71.81 102 LEU A O 1
ATOM 829 N N . LYS A 1 103 ? -1.761 -22.224 28.443 1.00 77.12 103 LYS A N 1
ATOM 830 C CA . LYS A 1 103 ? -1.161 -23.452 27.925 1.00 77.12 103 LYS A CA 1
ATOM 831 C C . LYS A 1 103 ? -1.349 -23.453 26.408 1.00 77.12 103 LYS A C 1
ATOM 833 O O . LYS A 1 103 ? -2.475 -23.328 25.931 1.00 77.12 103 LYS A O 1
ATOM 838 N N . GLU A 1 104 ? -0.253 -23.580 25.661 1.00 71.62 104 GLU A N 1
ATOM 839 C CA . GLU A 1 104 ? -0.343 -23.810 24.218 1.00 71.62 104 GLU A CA 1
ATOM 840 C C . GLU A 1 104 ? -1.269 -25.012 23.977 1.00 71.62 104 GLU A C 1
ATOM 842 O O . GLU A 1 104 ? -1.148 -26.014 24.701 1.00 71.62 104 GLU A O 1
ATOM 847 N N . PRO A 1 105 ? -2.229 -24.907 23.037 1.00 69.19 105 PRO A N 1
ATOM 848 C CA . PRO A 1 105 ? -3.104 -26.021 22.718 1.00 69.19 105 PRO A CA 1
ATOM 849 C C . PRO A 1 105 ? -2.226 -27.226 22.399 1.00 69.19 105 PRO A C 1
ATOM 851 O O . PRO A 1 105 ? -1.253 -27.112 21.652 1.00 69.19 105 PRO A O 1
ATOM 854 N N . GLU A 1 106 ? -2.528 -28.364 23.028 1.00 70.06 106 GLU A N 1
ATOM 855 C CA . GLU A 1 106 ? -1.764 -29.583 22.781 1.00 70.06 106 GLU A CA 1
ATOM 856 C C . GLU A 1 106 ? -1.743 -29.831 21.271 1.00 70.06 106 GLU A C 1
ATOM 858 O O . GLU A 1 106 ? -2.800 -29.703 20.639 1.00 70.06 106 GLU A O 1
ATOM 863 N N . PRO A 1 107 ? -0.560 -30.106 20.685 1.00 66.12 107 PRO A N 1
ATOM 864 C CA . PRO A 1 107 ? -0.425 -30.220 19.245 1.00 66.12 107 PRO A CA 1
ATOM 865 C C . PRO A 1 107 ? -1.475 -31.206 18.761 1.00 66.12 107 PRO A C 1
ATOM 867 O O . PRO A 1 107 ? -1.552 -32.330 19.265 1.00 66.12 107 PRO A O 1
ATOM 870 N N . TYR A 1 108 ? -2.324 -30.749 17.841 1.00 60.88 108 TYR A N 1
ATOM 871 C CA . TYR A 1 108 ? -3.362 -31.576 17.257 1.00 60.88 108 TYR A CA 1
ATOM 872 C C . TYR A 1 108 ? -2.674 -32.756 16.576 1.00 60.88 108 TYR A C 1
ATOM 874 O O . TYR A 1 108 ? -2.086 -32.628 15.505 1.00 60.88 108 TYR A O 1
ATOM 882 N N . VAL A 1 109 ? -2.678 -33.908 17.243 1.00 68.00 109 VAL A N 1
ATOM 883 C CA . VAL A 1 109 ? -2.217 -35.146 16.635 1.00 68.00 109 VAL A CA 1
ATOM 884 C C . VAL A 1 109 ? -3.350 -35.573 15.724 1.00 68.00 109 VAL A C 1
ATOM 886 O O . VAL A 1 109 ? -4.357 -36.103 16.201 1.00 68.00 109 VAL A O 1
ATOM 889 N N . GLU A 1 110 ? -3.204 -35.299 14.428 1.00 66.50 110 GLU A N 1
ATOM 890 C CA . GLU A 1 110 ? -4.108 -35.845 13.424 1.00 66.50 110 GLU A CA 1
ATOM 891 C C . GLU A 1 110 ? -4.266 -37.350 13.684 1.00 66.50 110 GLU A C 1
ATOM 893 O O . GLU A 1 110 ? -3.263 -38.069 13.817 1.00 66.50 110 GLU A O 1
ATOM 898 N N . PRO A 1 111 ? -5.504 -37.852 13.838 1.00 71.31 111 PRO A N 1
ATOM 899 C CA . PRO A 1 111 ? -5.710 -39.274 14.016 1.00 71.31 111 PRO A CA 1
ATOM 900 C C . PRO A 1 111 ? -5.102 -39.987 12.811 1.00 71.31 111 PRO A C 1
ATOM 902 O O . PRO A 1 111 ? -5.438 -39.681 11.672 1.00 71.31 111 PRO A O 1
ATOM 905 N N . LEU A 1 112 ? -4.188 -40.928 13.071 1.00 70.06 112 LEU A N 1
ATOM 906 C CA . LEU A 1 112 ? -3.515 -41.713 12.038 1.00 70.06 112 LEU A CA 1
ATOM 907 C C . LEU A 1 112 ? -4.563 -42.420 11.168 1.00 70.06 112 LEU A C 1
ATOM 909 O O . LEU A 1 112 ? -5.049 -43.492 11.543 1.00 70.06 112 LEU A O 1
ATOM 913 N N . LEU A 1 113 ? -4.891 -41.817 10.023 1.00 68.50 113 LEU A N 1
ATOM 914 C CA . LEU A 1 113 ? -5.781 -42.366 9.007 1.00 68.50 113 LEU A CA 1
ATOM 915 C C . LEU A 1 113 ? -5.247 -43.734 8.599 1.00 68.50 113 LEU A C 1
ATOM 917 O O . LEU A 1 113 ? -4.153 -43.871 8.045 1.00 68.50 113 LEU A O 1
ATOM 921 N N . ARG A 1 114 ? -6.001 -44.785 8.916 1.00 79.25 114 ARG A N 1
ATOM 922 C CA . ARG A 1 114 ? -5.647 -46.130 8.474 1.00 79.25 114 ARG A CA 1
ATOM 923 C C . ARG A 1 114 ? -6.224 -46.316 7.082 1.00 79.25 114 ARG A C 1
ATOM 925 O O . ARG A 1 114 ? -7.317 -45.857 6.785 1.00 79.25 114 ARG A O 1
ATOM 932 N N . TRP A 1 115 ? -5.561 -47.115 6.250 1.00 74.62 115 TRP A N 1
ATOM 933 C CA . TRP A 1 115 ? -6.090 -47.532 4.941 1.00 74.62 115 TRP A CA 1
ATOM 934 C C . TRP A 1 115 ? -7.529 -48.069 4.990 1.00 74.62 115 TRP A C 1
ATOM 936 O O . TRP A 1 115 ? -8.256 -48.000 4.007 1.00 74.62 115 TRP A O 1
ATOM 946 N N . LYS A 1 116 ? -7.953 -48.605 6.141 1.00 77.06 116 LYS A N 1
ATOM 947 C CA . LYS A 1 116 ? -9.333 -49.048 6.369 1.00 77.06 116 LYS A CA 1
ATOM 948 C C . LYS A 1 116 ? -10.341 -47.896 6.369 1.00 77.06 116 LYS A C 1
ATOM 950 O O . LYS A 1 116 ? -11.457 -48.116 5.916 1.00 77.06 116 LYS A O 1
ATOM 955 N N . ASP A 1 117 ? -9.941 -46.727 6.854 1.00 79.62 117 ASP A N 1
ATOM 956 C CA . ASP A 1 117 ? -10.775 -45.531 6.963 1.00 79.62 117 ASP A CA 1
ATOM 957 C C . ASP A 1 117 ? -10.933 -44.884 5.576 1.00 79.62 117 ASP A C 1
ATOM 959 O O . ASP A 1 117 ? -12.052 -44.627 5.147 1.00 79.62 117 ASP A O 1
ATOM 963 N N . LEU A 1 118 ? -9.847 -44.810 4.792 1.00 74.06 118 LEU A N 1
ATOM 964 C CA . LEU A 1 118 ? -9.883 -44.359 3.389 1.00 74.06 118 LEU A CA 1
ATOM 965 C C . LEU A 1 118 ? -10.788 -45.241 2.511 1.00 74.06 118 LEU A C 1
ATOM 967 O O . LEU A 1 118 ? -11.578 -44.747 1.716 1.00 74.06 118 LEU A O 1
ATOM 971 N N . VAL A 1 119 ? -10.718 -46.566 2.683 1.00 78.44 119 VAL A N 1
ATOM 972 C CA . VAL A 1 119 ? -11.560 -47.528 1.944 1.00 78.44 119 VAL A CA 1
ATOM 973 C C . VAL A 1 119 ? -13.028 -47.493 2.400 1.00 78.44 119 VAL A C 1
ATOM 975 O O . VAL A 1 119 ? -13.903 -47.975 1.678 1.00 78.44 119 VAL A O 1
ATOM 978 N N . ALA A 1 120 ? -13.315 -46.985 3.602 1.00 80.81 120 ALA A N 1
ATOM 979 C CA . ALA A 1 120 ? -14.686 -46.801 4.074 1.00 80.81 120 ALA A CA 1
ATOM 980 C C . ALA A 1 120 ? -15.336 -45.553 3.457 1.00 80.81 120 ALA A C 1
ATOM 982 O O . ALA A 1 120 ? -16.533 -45.584 3.175 1.00 80.81 120 ALA A O 1
ATOM 983 N N . GLU A 1 121 ? -14.554 -44.496 3.233 1.00 78.06 121 GLU A N 1
ATOM 984 C CA . GLU A 1 121 ? -15.004 -43.262 2.581 1.00 78.06 121 GLU A CA 1
ATOM 985 C C . GLU A 1 121 ? -15.134 -43.421 1.063 1.00 78.06 121 GLU A C 1
ATOM 987 O O . GLU A 1 121 ? -16.135 -42.984 0.495 1.00 78.06 121 GLU A O 1
ATOM 992 N N . ASP A 1 122 ? -14.185 -44.110 0.420 1.00 79.44 122 ASP A N 1
ATOM 993 C CA . ASP A 1 122 ? -14.248 -44.423 -1.008 1.00 79.44 122 ASP A CA 1
ATOM 994 C C . ASP A 1 122 ? -14.146 -45.940 -1.279 1.00 79.44 122 ASP A C 1
ATOM 996 O O . ASP A 1 122 ? -13.050 -46.521 -1.328 1.00 79.44 122 ASP A O 1
ATOM 1000 N N . PRO A 1 123 ? -15.291 -46.615 -1.508 1.00 77.38 123 PRO A N 1
ATOM 1001 C CA . PRO A 1 123 ? -15.328 -48.030 -1.858 1.00 77.38 123 PRO A CA 1
ATOM 1002 C C . PRO A 1 123 ? -14.595 -48.375 -3.164 1.00 77.38 123 PRO A C 1
ATOM 1004 O O . PRO A 1 123 ? -14.200 -49.534 -3.335 1.00 77.38 123 PRO A O 1
ATOM 1007 N N . LEU A 1 124 ? -14.392 -47.409 -4.071 1.00 76.25 124 LEU A N 1
ATOM 1008 C CA . LEU A 1 124 ? -13.722 -47.620 -5.359 1.00 76.25 124 LEU A CA 1
ATOM 1009 C C . LEU A 1 124 ? -12.230 -47.916 -5.186 1.00 76.25 124 LEU A C 1
ATOM 1011 O O . LEU A 1 124 ? -11.645 -48.624 -6.004 1.00 76.25 124 LEU A O 1
ATOM 1015 N N . LEU A 1 125 ? -11.630 -47.507 -4.062 1.00 71.31 125 LEU A N 1
ATOM 1016 C CA . LEU A 1 125 ? -10.255 -47.866 -3.702 1.00 71.31 125 LEU A CA 1
ATOM 1017 C C . LEU A 1 125 ? -10.059 -49.382 -3.528 1.00 71.31 125 LEU A C 1
ATOM 1019 O O . LEU A 1 125 ? -8.936 -49.880 -3.610 1.00 71.31 125 LEU A O 1
ATOM 1023 N N . ARG A 1 126 ? -11.140 -50.147 -3.310 1.00 73.31 126 ARG A N 1
ATOM 1024 C CA . ARG A 1 126 ? -11.098 -51.617 -3.255 1.00 73.31 126 ARG A CA 1
ATOM 1025 C C . ARG A 1 126 ? -11.098 -52.254 -4.650 1.00 73.31 126 ARG A C 1
ATOM 1027 O O . ARG A 1 126 ? -10.716 -53.420 -4.790 1.00 73.31 126 ARG A O 1
ATOM 1034 N N . GLU A 1 127 ? -11.544 -51.531 -5.672 1.00 79.12 127 GLU A N 1
ATOM 1035 C CA . GLU A 1 127 ? -11.775 -52.080 -6.999 1.00 79.12 127 GLU A CA 1
ATOM 1036 C C . GLU A 1 127 ? -10.502 -52.019 -7.855 1.00 79.12 127 GLU A C 1
ATOM 1038 O O . GLU A 1 127 ? -10.067 -50.972 -8.324 1.00 79.12 127 GLU A O 1
ATOM 1043 N N . LYS A 1 128 ? -9.884 -53.181 -8.096 1.00 72.31 128 LYS A N 1
ATOM 1044 C CA . LYS A 1 128 ? -8.663 -53.294 -8.920 1.00 72.31 128 LYS A CA 1
ATOM 1045 C C . LYS A 1 128 ? -8.869 -52.902 -10.390 1.00 72.31 128 LYS A C 1
ATOM 1047 O O . LYS A 1 128 ? -7.889 -52.730 -11.106 1.00 72.31 128 LYS A O 1
ATOM 1052 N N . SER A 1 129 ? -10.117 -52.817 -10.846 1.00 72.88 129 SER A N 1
ATOM 1053 C CA . SER A 1 129 ? -10.504 -52.400 -12.198 1.00 72.88 129 SER A CA 1
ATOM 1054 C C . SER A 1 129 ? -10.228 -50.916 -12.444 1.00 72.88 129 SER A C 1
ATOM 1056 O O . SER A 1 129 ? -9.799 -50.577 -13.540 1.00 72.88 129 SER A O 1
ATOM 1058 N N . VAL A 1 130 ? -10.393 -50.059 -11.428 1.00 72.88 130 VAL A N 1
ATOM 1059 C CA . VAL A 1 130 ? -10.114 -48.612 -11.500 1.00 72.88 130 VAL A CA 1
ATOM 1060 C C . VAL A 1 130 ? -8.625 -48.351 -11.728 1.00 72.88 130 VAL A C 1
ATOM 1062 O O . VAL A 1 130 ? -8.246 -47.424 -12.433 1.00 72.88 130 VAL A O 1
ATOM 1065 N N . TRP A 1 131 ? -7.777 -49.229 -11.193 1.00 77.56 131 TRP A N 1
ATOM 1066 C CA . TRP A 1 131 ? -6.320 -49.170 -11.328 1.00 77.56 131 TRP A CA 1
ATOM 1067 C C . TRP A 1 131 ? -5.786 -49.966 -12.522 1.00 77.56 131 TRP A C 1
ATOM 1069 O O . TRP A 1 131 ? -4.577 -50.170 -12.646 1.00 77.56 131 TRP A O 1
ATOM 1079 N N . ARG A 1 132 ? -6.667 -50.492 -13.379 1.00 78.00 132 ARG A N 1
ATOM 1080 C CA . ARG A 1 132 ? -6.249 -51.267 -14.543 1.00 78.00 132 ARG A CA 1
ATOM 1081 C C . ARG A 1 132 ? -5.802 -50.303 -15.637 1.00 78.00 132 ARG A C 1
ATOM 1083 O O . ARG A 1 132 ? -6.592 -49.488 -16.099 1.00 78.00 132 ARG A O 1
ATOM 1090 N N . ASN A 1 133 ? -4.544 -50.422 -16.055 1.00 76.12 133 ASN A N 1
ATOM 1091 C CA . ASN A 1 133 ? -3.993 -49.631 -17.154 1.00 76.12 133 ASN A CA 1
ATOM 1092 C C . ASN A 1 133 ? -4.862 -49.776 -18.412 1.00 76.12 133 ASN A C 1
ATOM 1094 O O . ASN A 1 133 ? -5.277 -50.887 -18.757 1.00 76.12 133 ASN A O 1
ATOM 1098 N N . VAL A 1 134 ? -5.125 -48.652 -19.079 1.00 74.88 134 VAL A N 1
ATOM 1099 C CA . VAL A 1 134 ? -5.859 -48.615 -20.348 1.00 74.88 134 VAL A CA 1
ATOM 1100 C C . VAL A 1 134 ? -4.943 -49.134 -21.454 1.00 74.88 134 VAL A C 1
ATOM 1102 O O . VAL A 1 134 ? -3.796 -48.704 -21.570 1.00 74.88 134 VAL A O 1
ATOM 1105 N N . ASP A 1 135 ? -5.443 -50.084 -22.239 1.00 71.62 135 ASP A N 1
ATOM 1106 C CA . ASP A 1 135 ? -4.739 -50.624 -23.399 1.00 71.62 135 ASP A CA 1
ATOM 1107 C C . ASP A 1 135 ? -4.979 -49.713 -24.609 1.00 71.62 135 ASP A C 1
ATOM 1109 O O . ASP A 1 135 ? -6.039 -49.750 -25.234 1.00 71.62 135 ASP A O 1
ATOM 1113 N N . PHE A 1 136 ? -3.998 -48.864 -24.912 1.00 65.50 136 PHE A N 1
ATOM 1114 C CA . PHE A 1 136 ? -4.038 -47.933 -26.043 1.00 65.50 136 PHE A CA 1
ATOM 1115 C C . PHE A 1 136 ? -3.783 -48.615 -27.402 1.00 65.50 136 PHE A C 1
ATOM 1117 O O . PHE A 1 136 ? -3.810 -47.945 -28.431 1.00 65.50 136 PHE A O 1
ATOM 1124 N N . GLY A 1 137 ? -3.534 -49.932 -27.434 1.00 64.12 137 GLY A N 1
ATOM 1125 C CA . GLY A 1 137 ? -3.245 -50.680 -28.662 1.00 64.12 137 GLY A CA 1
ATOM 1126 C C . GLY A 1 137 ? -4.473 -51.246 -29.384 1.00 64.12 137 GLY A C 1
ATOM 1127 O O . GLY A 1 137 ? -4.337 -51.780 -30.482 1.00 64.12 137 GLY A O 1
ATOM 1128 N N . ALA A 1 138 ? -5.671 -51.156 -28.799 1.00 59.25 138 ALA A N 1
ATOM 1129 C CA . ALA A 1 138 ? -6.845 -51.875 -29.300 1.00 59.25 138 ALA A CA 1
ATOM 1130 C C . ALA A 1 138 ? -7.609 -51.176 -30.446 1.00 59.25 138 ALA A C 1
ATOM 1132 O O . ALA A 1 138 ? -8.487 -51.805 -31.038 1.00 59.25 138 ALA A O 1
ATOM 1133 N N . GLU A 1 139 ? -7.307 -49.911 -30.770 1.00 52.47 139 GLU A N 1
ATOM 1134 C CA . GLU A 1 139 ? -8.092 -49.128 -31.746 1.00 52.47 139 GLU A CA 1
ATOM 1135 C C . GLU A 1 139 ? -7.334 -48.598 -32.977 1.00 52.47 139 GLU A C 1
ATOM 1137 O O . GLU A 1 139 ? -7.959 -47.988 -33.842 1.00 52.47 139 GLU A O 1
ATOM 1142 N N . SER A 1 140 ? -6.035 -48.876 -33.139 1.00 47.25 140 SER A N 1
ATOM 1143 C CA . SER A 1 140 ? -5.301 -48.442 -34.341 1.00 47.25 140 SER A CA 1
ATOM 1144 C C . SER A 1 140 ? -5.289 -49.536 -35.414 1.00 47.25 140 SER A C 1
ATOM 1146 O O . SER A 1 140 ?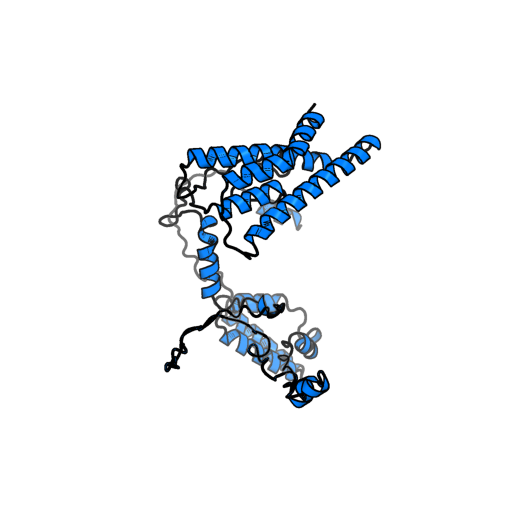 -4.387 -50.369 -35.483 1.00 47.25 140 SER A O 1
ATOM 1148 N N . SER A 1 141 ? -6.343 -49.551 -36.231 1.00 55.72 141 SER A N 1
ATOM 1149 C CA . SER A 1 141 ? -6.450 -50.333 -37.464 1.00 55.72 141 SER A CA 1
ATOM 1150 C C . SER A 1 141 ? -6.081 -49.461 -38.666 1.00 55.72 141 SER A C 1
ATOM 1152 O O . SER A 1 141 ? -6.677 -48.405 -38.845 1.00 55.72 141 SER A O 1
ATOM 1154 N N . GLU A 1 142 ? -5.203 -50.008 -39.511 1.00 48.06 142 GLU A N 1
ATOM 1155 C CA . GLU A 1 142 ? -4.723 -49.541 -40.826 1.00 48.06 142 GLU A CA 1
ATOM 1156 C C . GLU A 1 142 ? -3.521 -48.573 -40.853 1.00 48.06 142 GLU A C 1
ATOM 1158 O O . GLU A 1 142 ? -3.644 -47.356 -40.792 1.00 48.06 142 GLU A O 1
ATOM 1163 N N . ASP A 1 143 ? -2.365 -49.216 -41.076 1.00 47.91 143 ASP A N 1
ATOM 1164 C CA . ASP A 1 143 ? -1.360 -48.871 -42.093 1.00 47.91 143 ASP A CA 1
ATOM 1165 C C . ASP A 1 143 ? -0.376 -47.733 -41.779 1.00 47.91 143 ASP A C 1
ATOM 1167 O O . ASP A 1 143 ? -0.449 -46.683 -42.393 1.00 47.91 143 ASP A O 1
ATOM 1171 N N . GLU A 1 144 ? 0.599 -47.987 -40.893 1.00 45.75 144 GLU A N 1
ATOM 1172 C CA . GLU A 1 144 ? 2.014 -47.624 -41.110 1.00 45.75 144 GLU A CA 1
ATOM 1173 C C . GLU A 1 144 ? 2.918 -48.622 -40.354 1.00 45.75 144 GLU A C 1
ATOM 1175 O O . GLU A 1 144 ? 2.828 -48.794 -39.137 1.00 45.75 144 GLU A O 1
ATOM 1180 N N . GLU A 1 145 ? 3.775 -49.316 -41.102 1.00 45.62 145 GLU A N 1
ATOM 1181 C CA . GLU A 1 145 ? 4.820 -50.224 -40.624 1.00 45.62 145 GLU A CA 1
ATOM 1182 C C . GLU A 1 145 ? 5.898 -49.413 -39.880 1.00 45.62 145 GLU A C 1
ATOM 1184 O O . GLU A 1 145 ? 6.878 -48.956 -40.467 1.00 45.62 145 GLU A O 1
ATOM 1189 N N . PHE A 1 146 ? 5.699 -49.185 -38.579 1.00 41.31 146 PHE A N 1
ATOM 1190 C CA . PHE A 1 146 ? 6.745 -48.670 -37.699 1.00 41.31 146 PHE A CA 1
ATOM 1191 C C . PHE A 1 146 ? 7.629 -49.828 -37.233 1.00 41.31 146 PHE A C 1
ATOM 1193 O O . PHE A 1 146 ? 7.186 -50.722 -36.517 1.00 41.31 146 PHE A O 1
ATOM 1200 N N . ASP A 1 147 ? 8.881 -49.781 -37.685 1.00 41.75 147 ASP A N 1
ATOM 1201 C CA . ASP A 1 147 ? 10.019 -50.587 -37.244 1.00 41.75 147 ASP A CA 1
ATOM 1202 C C . ASP A 1 147 ? 10.013 -50.760 -35.714 1.00 41.75 147 ASP A C 1
ATOM 1204 O O . ASP A 1 147 ? 10.168 -49.795 -34.958 1.00 41.75 147 ASP A O 1
ATOM 1208 N N . ASP A 1 148 ? 9.791 -51.999 -35.271 1.00 42.69 148 ASP A N 1
ATOM 1209 C CA . ASP A 1 148 ? 9.732 -52.413 -33.870 1.00 42.69 148 ASP A CA 1
ATOM 1210 C C . ASP A 1 148 ? 11.162 -52.463 -33.309 1.00 42.69 148 ASP A C 1
ATOM 1212 O O . ASP A 1 148 ? 11.794 -53.509 -33.130 1.00 42.69 148 ASP A O 1
ATOM 1216 N N . GLY A 1 149 ? 11.717 -51.270 -33.098 1.00 38.50 149 GLY A N 1
ATOM 1217 C CA . GLY A 1 149 ? 12.959 -51.056 -32.384 1.00 38.50 149 GLY A CA 1
ATOM 1218 C C . GLY A 1 149 ? 12.757 -51.381 -30.911 1.00 38.50 149 GLY A C 1
ATOM 1219 O O . GLY A 1 149 ? 12.363 -50.520 -30.125 1.00 38.50 149 GLY A O 1
ATOM 1220 N N . LEU A 1 150 ? 13.074 -52.623 -30.543 1.00 40.22 150 LEU A N 1
ATOM 1221 C CA . LEU A 1 150 ? 13.323 -53.071 -29.174 1.00 40.22 150 LEU A CA 1
ATOM 1222 C C . LEU A 1 150 ? 14.184 -52.040 -28.424 1.00 40.22 150 LEU A C 1
ATOM 1224 O O . LEU A 1 150 ? 15.413 -52.043 -28.515 1.00 40.22 150 LEU A O 1
ATOM 1228 N N . SER A 1 151 ? 13.545 -51.160 -27.654 1.00 35.56 151 SER A N 1
ATOM 1229 C CA . SER A 1 151 ? 14.234 -50.292 -26.702 1.00 35.56 151 SER A CA 1
ATOM 1230 C C . SER A 1 151 ? 14.514 -51.089 -25.428 1.00 35.56 151 SER A C 1
ATOM 1232 O O . SER A 1 151 ? 13.849 -50.951 -24.401 1.00 35.56 151 SER A O 1
ATOM 1234 N N . GLU A 1 152 ? 15.526 -51.953 -25.497 1.00 48.75 152 GLU A N 1
ATOM 1235 C CA . GLU A 1 152 ? 16.273 -52.384 -24.318 1.00 48.75 152 GLU A CA 1
ATOM 1236 C C . GLU A 1 152 ? 17.074 -51.190 -23.781 1.00 48.75 152 GLU A C 1
ATOM 1238 O O . GLU A 1 152 ? 18.266 -51.060 -24.049 1.00 48.75 152 GLU A O 1
ATOM 1243 N N . ARG A 1 153 ? 16.432 -50.302 -23.008 1.00 37.47 153 ARG A N 1
ATOM 1244 C CA . ARG A 1 153 ? 17.135 -49.531 -21.970 1.00 37.47 153 ARG A CA 1
ATOM 1245 C C . ARG A 1 153 ? 16.188 -48.922 -20.939 1.00 37.47 153 ARG A C 1
ATOM 1247 O O . ARG A 1 153 ? 15.900 -47.730 -20.942 1.00 37.47 153 ARG A O 1
ATOM 1254 N N . SER A 1 154 ? 15.748 -49.741 -19.991 1.00 45.47 154 SER A N 1
ATOM 1255 C CA . SER A 1 154 ? 15.390 -49.241 -18.662 1.00 45.47 154 SER A CA 1
ATOM 1256 C C . SER A 1 154 ? 16.670 -49.086 -17.840 1.00 45.47 154 SER A C 1
ATOM 1258 O O . SER A 1 154 ? 17.110 -50.026 -17.189 1.00 45.47 154 SER A O 1
ATOM 1260 N N . GLU A 1 155 ? 17.271 -47.898 -17.873 1.00 39.84 155 GLU A N 1
ATOM 1261 C CA . GLU A 1 155 ? 18.265 -47.471 -16.884 1.00 39.84 155 GLU A CA 1
ATOM 1262 C C . GLU A 1 155 ? 17.849 -46.106 -16.323 1.00 39.84 155 GLU A C 1
ATOM 1264 O O . GLU A 1 155 ? 17.899 -45.090 -17.008 1.00 39.84 155 GLU A O 1
ATOM 1269 N N . ALA A 1 156 ? 17.373 -46.153 -15.076 1.00 37.06 156 ALA A N 1
ATOM 1270 C CA . ALA A 1 156 ? 17.324 -45.101 -14.061 1.00 37.06 156 ALA A CA 1
ATOM 1271 C C . ALA A 1 156 ? 17.269 -43.637 -14.542 1.00 37.06 156 ALA A C 1
ATOM 1273 O O . ALA A 1 156 ? 18.289 -42.966 -14.688 1.00 37.06 156 ALA A O 1
ATOM 1274 N N . THR A 1 157 ? 16.058 -43.083 -14.627 1.00 34.72 157 THR A N 1
ATOM 1275 C CA . THR A 1 157 ? 15.850 -41.633 -14.514 1.00 34.72 157 THR A CA 1
ATOM 1276 C C . THR A 1 157 ? 15.819 -41.244 -13.031 1.00 34.72 157 THR A C 1
ATOM 1278 O O . THR A 1 157 ? 14.770 -40.964 -12.461 1.00 34.72 157 THR A O 1
ATOM 1281 N N . GLU A 1 158 ? 16.981 -41.239 -12.379 1.00 44.81 158 GLU A N 1
ATOM 1282 C CA . GLU A 1 158 ? 17.196 -40.425 -11.178 1.00 44.81 158 GLU A CA 1
ATOM 1283 C C . GLU A 1 158 ? 17.510 -39.001 -11.639 1.00 44.81 158 GLU A C 1
ATOM 1285 O O . GLU A 1 158 ? 18.649 -38.716 -11.981 1.00 44.81 158 GLU A O 1
ATOM 1290 N N . VAL A 1 159 ? 16.483 -38.152 -11.743 1.00 41.41 159 VAL A N 1
ATOM 1291 C CA . VAL A 1 159 ? 16.436 -36.746 -11.279 1.00 41.41 159 VAL A CA 1
ATOM 1292 C C . VAL A 1 159 ? 15.146 -36.089 -11.787 1.00 41.41 159 VAL A C 1
ATOM 1294 O O . VAL A 1 159 ? 15.115 -35.308 -12.732 1.00 41.41 159 VAL A O 1
ATOM 1297 N N . THR A 1 160 ? 14.032 -36.390 -11.130 1.00 35.66 160 THR A N 1
ATOM 1298 C CA . THR A 1 160 ? 12.879 -35.479 -11.083 1.00 35.66 160 THR A CA 1
ATOM 1299 C C . THR A 1 160 ? 12.524 -35.290 -9.614 1.00 35.66 160 THR A C 1
ATOM 1301 O O . THR A 1 160 ? 11.600 -35.881 -9.073 1.00 35.66 160 THR A O 1
ATOM 1304 N N . ILE A 1 161 ? 13.373 -34.514 -8.949 1.00 36.47 161 ILE A N 1
ATOM 1305 C CA . ILE A 1 161 ? 13.221 -33.986 -7.592 1.00 36.47 161 ILE A CA 1
ATOM 1306 C C . ILE A 1 161 ? 13.231 -32.469 -7.834 1.00 36.47 161 ILE A C 1
ATOM 1308 O O . ILE A 1 161 ? 14.196 -31.982 -8.410 1.00 36.47 161 ILE A O 1
ATOM 1312 N N . GLN A 1 162 ? 12.244 -31.629 -7.554 1.00 36.81 162 GLN A N 1
ATOM 1313 C CA . GLN A 1 162 ? 10.950 -31.699 -6.895 1.00 36.81 162 GLN A CA 1
ATOM 1314 C C . GLN A 1 162 ? 10.109 -30.606 -7.573 1.00 36.81 162 GLN A C 1
ATOM 1316 O O . GLN A 1 162 ? 10.503 -29.441 -7.577 1.00 36.81 162 GLN A O 1
ATOM 1321 N N . SER A 1 163 ? 8.957 -30.955 -8.134 1.00 33.69 163 SER A N 1
ATOM 1322 C CA . SER A 1 163 ? 7.887 -29.990 -8.389 1.00 33.69 163 SER A CA 1
ATOM 1323 C C . SER A 1 163 ? 6.622 -30.593 -7.804 1.00 33.69 163 SER A C 1
ATOM 1325 O O . SER A 1 163 ? 5.835 -31.241 -8.481 1.00 33.69 163 SER A O 1
ATOM 1327 N N . SER A 1 164 ? 6.506 -30.462 -6.488 1.00 34.78 164 SER A N 1
ATOM 1328 C CA . SER A 1 164 ? 5.271 -30.689 -5.755 1.00 34.78 164 SER A CA 1
ATOM 1329 C C . SER A 1 164 ? 5.014 -29.417 -4.960 1.00 34.78 164 SER A C 1
ATOM 1331 O O . SER A 1 164 ? 5.379 -29.296 -3.792 1.00 34.78 164 SER A O 1
ATOM 1333 N N . ILE A 1 165 ? 4.439 -28.419 -5.632 1.00 38.38 165 ILE A N 1
ATOM 1334 C CA . ILE A 1 165 ? 3.626 -27.433 -4.925 1.00 38.38 165 ILE A CA 1
ATOM 1335 C C . ILE A 1 165 ? 2.364 -28.205 -4.552 1.00 38.38 165 ILE A C 1
ATOM 1337 O O . ILE A 1 165 ? 1.400 -28.267 -5.308 1.00 38.38 165 ILE A O 1
ATOM 1341 N N . GLU A 1 166 ? 2.440 -28.905 -3.427 1.00 39.56 166 GLU A N 1
ATOM 1342 C CA . GLU A 1 166 ? 1.246 -29.293 -2.704 1.00 39.56 166 GLU A CA 1
ATOM 1343 C C . GLU A 1 166 ? 0.680 -27.990 -2.146 1.00 39.56 166 GLU A C 1
ATOM 1345 O O . GLU A 1 166 ? 1.339 -27.285 -1.377 1.00 39.56 166 GLU A O 1
ATOM 1350 N N . ASP A 1 167 ? -0.517 -27.637 -2.603 1.00 42.00 167 ASP A N 1
ATOM 1351 C CA . ASP A 1 167 ? -1.373 -26.637 -1.976 1.00 42.00 167 ASP A CA 1
ATOM 1352 C C . ASP A 1 167 ? -1.820 -27.187 -0.614 1.00 42.00 167 ASP A C 1
ATOM 1354 O O . ASP A 1 167 ? -2.956 -27.613 -0.412 1.00 42.00 167 ASP A O 1
ATOM 1358 N N . VAL A 1 168 ? -0.867 -27.281 0.315 1.00 48.81 168 VAL A N 1
ATOM 1359 C CA . VAL A 1 168 ? -1.155 -27.478 1.727 1.00 48.81 168 VAL A CA 1
ATOM 1360 C C . VAL A 1 168 ? -1.764 -26.159 2.160 1.00 48.81 168 VAL A C 1
ATOM 1362 O O . VAL A 1 168 ? -1.069 -25.141 2.221 1.00 48.81 168 VAL A O 1
ATOM 1365 N N . GLY A 1 169 ? -3.083 -26.161 2.356 1.00 45.47 169 GLY A N 1
ATOM 1366 C CA . GLY A 1 169 ? -3.824 -2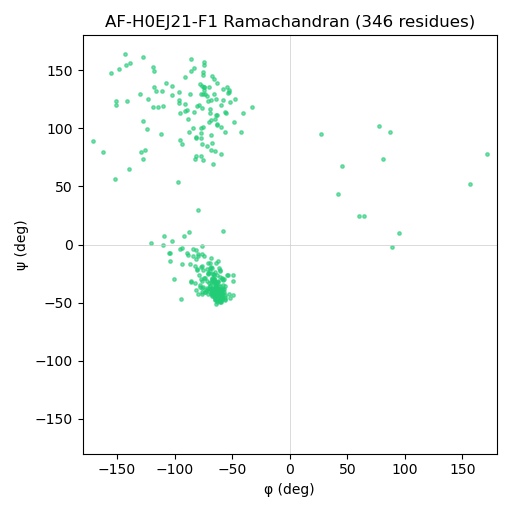5.001 2.827 1.00 45.47 169 GLY A CA 1
ATOM 1367 C C . GLY A 1 169 ? -3.115 -24.424 4.043 1.00 45.47 169 GLY A C 1
ATOM 1368 O O . GLY A 1 169 ? -3.137 -25.028 5.111 1.00 45.47 169 GLY A O 1
ATOM 1369 N N . ARG A 1 170 ? -2.442 -23.286 3.844 1.00 57.12 170 ARG A N 1
ATOM 1370 C CA . ARG A 1 170 ? -1.621 -22.646 4.872 1.00 57.12 170 ARG A CA 1
ATOM 1371 C C . ARG A 1 170 ? -2.484 -22.393 6.098 1.00 57.12 170 ARG A C 1
ATOM 1373 O O . ARG A 1 170 ? -3.440 -21.613 6.031 1.00 57.12 170 ARG A O 1
ATOM 1380 N N . GLN A 1 171 ? -2.173 -23.064 7.200 1.00 54.59 171 GLN A N 1
ATOM 1381 C CA . GLN A 1 171 ? -2.860 -22.821 8.457 1.00 54.59 171 GLN A CA 1
ATOM 1382 C C . GLN A 1 171 ? -2.376 -21.489 9.041 1.00 54.59 171 GLN A C 1
ATOM 1384 O O . GLN A 1 171 ? -1.259 -21.053 8.762 1.00 54.59 171 GLN A O 1
ATOM 1389 N N . PRO A 1 172 ? -3.190 -20.809 9.865 1.00 61.25 172 PRO A N 1
ATOM 1390 C CA . PRO A 1 172 ? -2.768 -19.597 10.568 1.00 61.25 172 PRO A CA 1
ATOM 1391 C C . PRO A 1 172 ? -1.427 -19.753 11.306 1.00 61.25 172 PRO A C 1
ATOM 1393 O O . PRO A 1 172 ? -0.654 -18.798 11.374 1.00 61.25 172 PRO A O 1
ATOM 1396 N N . ASP A 1 173 ? -1.133 -20.965 11.779 1.00 65.31 173 ASP A N 1
ATOM 1397 C CA . ASP A 1 173 ? 0.108 -21.318 12.471 1.00 65.31 173 ASP A CA 1
ATOM 1398 C C . ASP A 1 173 ? 1.348 -21.254 11.560 1.00 65.31 173 ASP A C 1
ATOM 1400 O O . ASP A 1 173 ? 2.435 -20.929 12.033 1.00 65.31 173 ASP A O 1
ATOM 1404 N N . ASP A 1 174 ? 1.193 -21.409 10.239 1.00 64.25 174 ASP A N 1
ATOM 1405 C CA . ASP A 1 174 ? 2.285 -21.248 9.263 1.00 64.25 174 ASP A CA 1
ATOM 1406 C C . ASP A 1 174 ? 2.745 -19.787 9.121 1.00 64.25 174 ASP A C 1
ATOM 1408 O O . ASP A 1 174 ? 3.817 -19.502 8.581 1.00 64.25 174 ASP A O 1
ATOM 1412 N N . TYR A 1 175 ? 1.937 -18.835 9.601 1.00 61.44 175 TYR A N 1
ATOM 1413 C CA . TYR A 1 175 ? 2.286 -17.415 9.651 1.00 61.44 175 TYR A CA 1
ATOM 1414 C C . TYR A 1 175 ? 2.908 -17.004 10.992 1.00 61.44 175 TYR A C 1
ATOM 1416 O O . TYR A 1 175 ? 3.314 -15.846 11.146 1.00 61.44 175 TYR A O 1
ATOM 1424 N N . VAL A 1 176 ? 3.003 -17.922 11.961 1.00 63.91 176 VAL A N 1
ATOM 1425 C CA . VAL A 1 176 ? 3.662 -17.670 13.244 1.00 63.91 176 VAL A CA 1
ATOM 1426 C C . VAL A 1 176 ? 5.169 -17.737 13.028 1.00 63.91 176 VAL A C 1
ATOM 1428 O O . VAL A 1 176 ? 5.799 -18.790 13.013 1.00 63.91 176 VAL A O 1
ATOM 1431 N N . ILE A 1 177 ? 5.762 -16.565 12.827 1.00 59.62 177 ILE A N 1
ATOM 1432 C CA . ILE A 1 177 ? 7.210 -16.420 12.709 1.00 59.62 177 ILE A CA 1
ATOM 1433 C C . ILE A 1 177 ? 7.800 -16.519 14.118 1.00 59.62 177 ILE A C 1
ATOM 1435 O O . ILE A 1 177 ? 7.535 -15.658 14.959 1.00 59.62 177 ILE A O 1
ATOM 1439 N N . ASP A 1 178 ? 8.628 -17.537 14.366 1.00 62.56 178 ASP A N 1
ATOM 1440 C CA . ASP A 1 178 ? 9.419 -17.627 15.594 1.00 62.56 178 ASP A CA 1
ATOM 1441 C C . ASP A 1 178 ? 10.399 -16.445 15.665 1.00 62.56 178 ASP A C 1
ATOM 1443 O O . ASP A 1 178 ? 11.430 -16.400 14.988 1.00 62.56 178 ASP A O 1
ATOM 1447 N N . VAL A 1 179 ? 10.053 -15.458 16.494 1.00 60.28 179 VAL A N 1
ATOM 1448 C CA . VAL A 1 179 ? 10.821 -14.219 16.699 1.00 60.28 179 VAL A CA 1
ATOM 1449 C C . VAL A 1 179 ? 12.154 -14.497 17.415 1.00 60.28 179 VAL A C 1
ATOM 1451 O O . VAL A 1 179 ? 13.029 -13.632 17.464 1.00 60.28 179 VAL A O 1
ATOM 1454 N N . SER A 1 180 ? 12.337 -15.709 17.949 1.00 62.56 180 SER A N 1
ATOM 1455 C CA . SER A 1 180 ? 13.585 -16.164 18.567 1.00 62.56 180 SER A CA 1
ATOM 1456 C C . SER A 1 180 ? 14.692 -16.379 17.533 1.00 62.56 180 SER A C 1
ATOM 1458 O O . SER A 1 180 ? 15.876 -16.276 17.866 1.00 62.56 180 SER A O 1
ATOM 1460 N N . ASN A 1 181 ? 14.327 -16.639 16.272 1.00 64.62 181 ASN A N 1
ATOM 1461 C CA . ASN A 1 181 ? 15.283 -16.863 15.200 1.00 64.62 181 ASN A CA 1
ATOM 1462 C C . ASN A 1 181 ? 15.701 -15.533 14.550 1.00 64.62 181 ASN A C 1
ATOM 1464 O O . ASN A 1 181 ? 15.027 -14.984 13.679 1.00 64.62 181 ASN A O 1
ATOM 1468 N N . ASN A 1 182 ? 16.839 -14.993 14.987 1.00 70.12 182 ASN A N 1
ATOM 1469 C CA . ASN A 1 182 ? 17.352 -13.710 14.497 1.00 70.12 182 ASN A CA 1
ATOM 1470 C C . ASN A 1 182 ? 17.689 -13.756 12.994 1.00 70.12 182 ASN A C 1
ATOM 1472 O O . ASN A 1 182 ? 17.617 -12.736 12.312 1.00 70.12 182 ASN A O 1
ATOM 1476 N N . ASP A 1 183 ? 18.010 -14.935 12.459 1.00 78.12 183 ASP A N 1
ATOM 1477 C CA . ASP A 1 183 ? 18.508 -15.091 11.091 1.00 78.12 183 ASP A CA 1
ATOM 1478 C C . ASP A 1 183 ? 17.431 -14.796 10.037 1.00 78.12 183 ASP A C 1
ATOM 1480 O O . ASP A 1 183 ? 17.712 -14.136 9.034 1.00 78.12 183 ASP A O 1
ATOM 1484 N N . THR A 1 184 ? 16.176 -15.193 10.276 1.00 72.06 184 THR A N 1
ATOM 1485 C CA . THR A 1 184 ? 15.051 -14.872 9.376 1.00 72.06 184 THR A CA 1
ATOM 1486 C C . THR A 1 184 ? 14.727 -13.381 9.398 1.00 72.06 184 THR A C 1
ATOM 1488 O O . THR A 1 184 ? 14.462 -12.787 8.351 1.00 72.06 184 THR A O 1
ATOM 1491 N N . LEU A 1 185 ? 14.812 -12.743 10.568 1.00 71.94 185 LEU A N 1
ATOM 1492 C CA . LEU A 1 185 ? 14.631 -11.298 10.714 1.00 71.94 185 LEU A CA 1
ATOM 1493 C C . LEU A 1 185 ? 15.753 -10.511 10.031 1.00 71.94 185 LEU A C 1
ATOM 1495 O O . LEU A 1 185 ? 15.488 -9.481 9.406 1.00 71.94 185 LEU A O 1
ATOM 1499 N N . LEU A 1 186 ? 16.995 -10.993 10.110 1.00 78.81 186 LEU A N 1
ATOM 1500 C CA . LEU A 1 186 ? 18.130 -10.421 9.388 1.00 78.81 186 LEU A CA 1
ATOM 1501 C C . LEU A 1 186 ? 17.946 -10.565 7.874 1.00 78.81 186 LEU A C 1
ATOM 1503 O O . LEU A 1 186 ? 18.058 -9.567 7.162 1.00 78.81 186 LEU A O 1
ATOM 1507 N N . ALA A 1 187 ? 17.558 -11.750 7.394 1.00 78.75 187 ALA A N 1
ATOM 1508 C CA . ALA A 1 187 ? 17.261 -11.987 5.983 1.00 78.75 187 ALA A CA 1
ATOM 1509 C C . ALA A 1 187 ? 16.126 -11.084 5.470 1.00 78.75 187 ALA A C 1
ATOM 1511 O O . ALA A 1 187 ? 16.245 -10.489 4.400 1.00 78.75 187 ALA A O 1
ATOM 1512 N N . LEU A 1 188 ? 15.055 -10.903 6.250 1.00 76.12 188 LEU A N 1
ATOM 1513 C CA . LEU A 1 188 ? 13.952 -9.996 5.918 1.00 76.12 188 LEU A CA 1
ATOM 1514 C C . LEU A 1 188 ? 14.411 -8.532 5.886 1.00 76.12 188 LEU A C 1
ATOM 1516 O O . LEU A 1 188 ? 14.059 -7.780 4.976 1.00 76.12 188 LEU A O 1
ATOM 1520 N N . LYS A 1 189 ? 15.238 -8.121 6.849 1.00 73.62 189 LYS A N 1
ATOM 1521 C CA . LYS A 1 189 ? 15.802 -6.768 6.913 1.00 73.62 189 LYS A CA 1
ATOM 1522 C C . LYS A 1 189 ? 16.770 -6.483 5.764 1.00 73.62 189 LYS A C 1
ATOM 1524 O O . LYS A 1 189 ? 16.881 -5.336 5.325 1.00 73.62 189 LYS A O 1
ATOM 1529 N N . ASP A 1 190 ? 17.478 -7.496 5.286 1.00 73.81 190 ASP A N 1
ATOM 1530 C CA . ASP A 1 190 ? 18.356 -7.396 4.123 1.00 73.81 190 ASP A CA 1
ATOM 1531 C C . ASP A 1 190 ? 17.574 -7.429 2.814 1.00 73.81 190 ASP A C 1
ATOM 1533 O O . ASP A 1 190 ? 17.872 -6.643 1.913 1.00 73.81 190 ASP A O 1
ATOM 1537 N N . ALA A 1 191 ? 16.503 -8.220 2.744 1.00 72.75 191 ALA A N 1
ATOM 1538 C CA . ALA A 1 191 ? 15.550 -8.158 1.647 1.00 72.75 191 ALA A CA 1
ATOM 1539 C C . ALA A 1 191 ? 14.945 -6.752 1.532 1.00 72.75 191 ALA A C 1
ATOM 1541 O O . ALA A 1 191 ? 14.835 -6.242 0.428 1.00 72.75 191 ALA A O 1
ATOM 1542 N N . GLN A 1 192 ? 14.668 -6.072 2.649 1.00 74.81 192 GLN A N 1
ATOM 1543 C CA . GLN A 1 192 ? 14.152 -4.696 2.726 1.00 74.81 192 GLN A CA 1
ATOM 1544 C C . GLN A 1 192 ? 15.217 -3.591 2.544 1.00 74.81 192 GLN A C 1
ATOM 1546 O O . GLN A 1 192 ? 15.090 -2.490 3.088 1.00 74.81 192 GLN A O 1
ATOM 1551 N N . PHE A 1 193 ? 16.283 -3.840 1.778 1.00 67.12 193 PHE A N 1
ATOM 1552 C CA . PHE A 1 193 ? 17.407 -2.904 1.626 1.00 67.12 193 PHE A CA 1
ATOM 1553 C C . PHE A 1 193 ? 17.005 -1.480 1.184 1.00 67.12 193 PHE A C 1
ATOM 1555 O O . PHE A 1 193 ? 17.700 -0.523 1.524 1.00 67.12 193 PHE A O 1
ATOM 1562 N N . TRP A 1 194 ? 15.878 -1.312 0.482 1.00 68.50 194 TRP A N 1
ATOM 1563 C CA . TRP A 1 194 ? 15.362 -0.013 0.023 1.00 68.50 194 TRP A CA 1
ATOM 1564 C C . TRP A 1 194 ? 14.869 0.906 1.155 1.00 68.50 194 TRP A C 1
ATOM 1566 O O . TRP A 1 194 ? 14.784 2.119 0.966 1.00 68.50 194 TRP A O 1
ATOM 1576 N N . LEU A 1 195 ? 14.578 0.362 2.342 1.00 68.25 195 LEU A N 1
ATOM 1577 C CA . LEU A 1 195 ? 14.197 1.140 3.528 1.00 68.25 195 LEU A CA 1
ATOM 1578 C C . LEU A 1 195 ? 15.414 1.730 4.256 1.00 68.25 195 LEU A C 1
ATOM 1580 O O . LEU A 1 195 ? 15.283 2.727 4.964 1.00 68.25 195 LEU A O 1
ATOM 1584 N N . LYS A 1 196 ? 16.613 1.161 4.073 1.00 67.75 196 LYS A N 1
ATOM 1585 C CA . LYS A 1 196 ? 17.830 1.628 4.752 1.00 67.75 196 LYS A CA 1
ATOM 1586 C C . LYS A 1 196 ? 18.319 2.931 4.111 1.00 67.75 196 LYS A C 1
ATOM 1588 O O . LYS A 1 196 ? 18.462 3.024 2.893 1.00 67.75 196 LYS A O 1
ATOM 1593 N N . ASP A 1 197 ? 18.581 3.953 4.924 1.00 66.31 197 ASP A N 1
ATOM 1594 C CA . ASP A 1 197 ? 19.310 5.135 4.458 1.00 66.31 197 ASP A CA 1
ATOM 1595 C C . ASP A 1 197 ? 20.779 4.751 4.243 1.00 66.31 197 ASP A C 1
ATOM 1597 O O . ASP A 1 197 ? 21.382 4.175 5.157 1.00 66.31 197 ASP A O 1
ATOM 1601 N N . PRO A 1 198 ? 21.371 5.031 3.068 1.00 63.44 198 PRO A N 1
ATOM 1602 C CA . PRO A 1 198 ? 22.781 4.753 2.846 1.00 63.44 198 PRO A CA 1
ATOM 1603 C C . PRO A 1 198 ? 23.605 5.533 3.873 1.00 63.44 198 PRO A C 1
ATOM 1605 O O . PRO A 1 198 ? 23.528 6.758 3.965 1.00 63.44 198 PRO A O 1
ATOM 1608 N N . SER A 1 199 ? 24.369 4.803 4.683 1.00 62.75 199 SER A N 1
ATOM 1609 C CA . SER A 1 199 ? 25.204 5.355 5.744 1.00 62.75 199 SER A CA 1
ATOM 1610 C C . SER A 1 199 ? 26.609 4.790 5.620 1.00 62.75 199 SER A C 1
ATOM 1612 O O . SER A 1 199 ? 26.786 3.576 5.520 1.00 62.75 199 SER A O 1
ATOM 1614 N N . VAL A 1 200 ? 27.611 5.666 5.624 1.00 63.25 200 VAL A N 1
ATOM 1615 C CA . VAL A 1 200 ? 29.024 5.281 5.713 1.00 63.25 200 VAL A CA 1
ATOM 1616 C C . VAL A 1 200 ? 29.535 5.824 7.038 1.00 63.25 200 VAL A C 1
ATOM 1618 O O . VAL A 1 200 ? 29.471 7.025 7.291 1.00 63.25 200 VAL A O 1
ATOM 1621 N N . GLY A 1 201 ? 29.984 4.933 7.925 1.00 64.12 201 GLY A N 1
ATOM 1622 C CA . GLY A 1 201 ? 30.504 5.321 9.241 1.00 64.12 201 GLY A CA 1
ATOM 1623 C C . GLY A 1 201 ? 29.476 5.971 10.181 1.00 64.12 201 GLY A C 1
ATOM 1624 O O . GLY A 1 201 ? 29.866 6.730 11.060 1.00 64.12 201 GLY A O 1
ATOM 1625 N N . GLY A 1 202 ? 28.175 5.711 10.001 1.00 61.88 202 GLY A N 1
ATOM 1626 C CA . GLY A 1 202 ? 27.109 6.265 10.848 1.00 61.88 202 GLY A CA 1
ATOM 1627 C C . GLY A 1 202 ? 26.551 7.616 10.385 1.00 61.88 202 GLY A C 1
ATOM 1628 O O . GLY A 1 202 ? 25.585 8.099 10.971 1.00 61.88 202 GLY A O 1
ATOM 1629 N N . VAL A 1 203 ? 27.090 8.202 9.310 1.00 63.69 203 VAL A N 1
ATOM 1630 C CA . VAL A 1 203 ? 26.588 9.449 8.712 1.00 63.69 203 VAL A CA 1
ATOM 1631 C C . VAL A 1 203 ? 25.658 9.123 7.546 1.00 63.69 203 VAL A C 1
ATOM 1633 O O . VAL A 1 203 ? 26.053 8.415 6.621 1.00 63.69 203 VAL A O 1
ATOM 1636 N N . LYS A 1 204 ? 24.423 9.641 7.584 1.00 64.19 204 LYS A N 1
ATOM 1637 C CA . LYS A 1 204 ? 23.467 9.522 6.473 1.00 64.19 204 LYS A CA 1
ATOM 1638 C C . LYS A 1 204 ? 24.005 10.260 5.247 1.00 64.19 204 LYS A C 1
ATOM 1640 O O . LYS A 1 204 ? 24.332 11.441 5.334 1.00 64.19 204 LYS A O 1
ATOM 1645 N N . LEU A 1 205 ? 24.104 9.566 4.116 1.00 65.88 205 LEU A N 1
ATOM 1646 C CA . LEU A 1 205 ? 24.452 10.177 2.839 1.00 65.88 205 LEU A CA 1
ATOM 1647 C C . LEU A 1 205 ? 23.186 10.506 2.059 1.00 65.88 205 LEU A C 1
ATOM 1649 O O . LEU A 1 205 ? 22.735 9.719 1.231 1.00 65.88 205 LEU A O 1
ATOM 1653 N N . ASP A 1 206 ? 22.666 11.712 2.266 1.00 61.34 206 ASP A N 1
ATOM 1654 C CA . ASP A 1 206 ? 21.501 12.222 1.528 1.00 61.34 206 ASP A CA 1
ATOM 1655 C C . ASP A 1 206 ? 21.760 12.348 0.009 1.00 61.34 206 ASP A C 1
ATOM 1657 O O . ASP A 1 206 ? 20.836 12.491 -0.787 1.00 61.34 206 ASP A O 1
ATOM 1661 N N . THR A 1 207 ? 23.025 12.283 -0.419 1.00 66.19 207 THR A N 1
ATOM 1662 C CA . THR A 1 207 ? 23.438 12.335 -1.829 1.00 66.19 207 THR A CA 1
ATOM 1663 C C . THR A 1 207 ? 23.426 10.976 -2.529 1.00 66.19 207 THR A C 1
ATOM 1665 O O . THR A 1 207 ? 23.458 10.929 -3.761 1.00 66.19 207 THR A O 1
ATOM 1668 N N . VAL A 1 208 ? 23.389 9.868 -1.783 1.00 74.38 208 VAL A N 1
ATOM 1669 C CA . VAL A 1 208 ? 23.419 8.520 -2.361 1.00 74.38 208 VAL A CA 1
ATOM 1670 C C . VAL A 1 208 ? 21.990 8.070 -2.642 1.00 74.38 208 VAL A C 1
ATOM 1672 O O . VAL A 1 208 ? 21.182 7.890 -1.735 1.00 74.38 208 VAL A O 1
ATOM 1675 N N . LYS A 1 209 ? 21.678 7.867 -3.923 1.00 81.81 209 LYS A N 1
ATOM 1676 C CA . LYS A 1 209 ? 20.363 7.379 -4.348 1.00 81.81 209 LYS A CA 1
ATOM 1677 C C . LYS A 1 209 ? 20.246 5.868 -4.119 1.00 81.81 209 LYS A C 1
ATOM 1679 O O . LYS A 1 209 ? 21.176 5.115 -4.409 1.00 81.81 209 LYS A O 1
ATOM 1684 N N . LYS A 1 210 ? 19.093 5.422 -3.626 1.00 86.19 210 LYS A N 1
ATOM 1685 C CA . LYS A 1 210 ? 18.754 4.025 -3.339 1.00 86.19 210 LYS A CA 1
ATOM 1686 C C . LYS A 1 210 ? 18.339 3.314 -4.637 1.00 86.19 210 LYS A C 1
ATOM 1688 O O . LYS A 1 210 ? 17.367 3.741 -5.266 1.00 86.19 210 LYS A O 1
ATOM 1693 N N . PRO A 1 211 ? 19.043 2.254 -5.072 1.00 87.81 211 PRO A N 1
ATOM 1694 C CA . PRO A 1 211 ? 18.620 1.488 -6.236 1.00 87.81 211 PRO A CA 1
ATOM 1695 C C . PRO A 1 211 ? 17.352 0.693 -5.905 1.00 87.81 211 PRO A C 1
ATOM 1697 O O . PRO A 1 211 ? 17.294 0.065 -4.856 1.00 87.81 211 PRO A O 1
ATOM 1700 N N . ILE A 1 212 ? 16.362 0.679 -6.792 1.00 91.06 212 ILE A N 1
ATOM 1701 C CA . ILE A 1 212 ? 15.150 -0.149 -6.674 1.00 91.06 212 ILE A CA 1
ATOM 1702 C C . ILE A 1 212 ? 14.934 -0.962 -7.949 1.00 91.06 212 ILE A C 1
ATOM 1704 O O . ILE A 1 212 ? 15.526 -0.675 -8.994 1.00 91.06 212 ILE A O 1
ATOM 1708 N N . THR A 1 213 ? 14.122 -2.013 -7.859 1.00 91.50 213 THR A N 1
ATOM 1709 C CA . THR A 1 213 ? 13.697 -2.795 -9.029 1.00 91.50 213 THR A CA 1
ATOM 1710 C C . THR A 1 213 ? 12.471 -2.163 -9.689 1.00 91.50 213 THR A C 1
ATOM 1712 O O . THR A 1 213 ? 11.728 -1.415 -9.051 1.00 91.50 213 THR A O 1
ATOM 1715 N N . GLU A 1 214 ? 12.216 -2.484 -10.962 1.00 92.88 214 GLU A N 1
ATOM 1716 C CA . GLU A 1 214 ? 10.978 -2.038 -11.619 1.00 92.88 214 GLU A CA 1
ATOM 1717 C C . GLU A 1 214 ? 9.734 -2.565 -10.907 1.00 92.88 214 GLU A C 1
ATOM 1719 O O . GLU A 1 214 ? 8.776 -1.823 -10.737 1.00 92.88 214 GLU A O 1
ATOM 1724 N N . LEU A 1 215 ? 9.769 -3.808 -10.420 1.00 91.81 215 LEU A N 1
ATOM 1725 C CA . LEU A 1 215 ? 8.651 -4.403 -9.690 1.00 91.81 215 LEU A CA 1
ATOM 1726 C C . LEU A 1 215 ? 8.307 -3.606 -8.424 1.00 91.81 215 LEU A C 1
ATOM 1728 O O . LEU A 1 215 ? 7.138 -3.354 -8.141 1.00 91.81 215 LEU A O 1
ATOM 1732 N N . GLN A 1 216 ? 9.326 -3.165 -7.680 1.00 91.38 216 GLN A N 1
ATOM 1733 C CA . GLN A 1 216 ? 9.142 -2.308 -6.507 1.00 91.38 216 GLN A CA 1
ATOM 1734 C C . GLN A 1 216 ? 8.551 -0.953 -6.895 1.00 91.38 216 GLN A C 1
ATOM 1736 O O . GLN A 1 216 ? 7.597 -0.503 -6.267 1.00 91.38 216 GLN A O 1
ATOM 1741 N N . ALA A 1 217 ? 9.075 -0.326 -7.952 1.00 93.94 217 ALA A N 1
ATOM 1742 C CA . ALA A 1 217 ? 8.545 0.938 -8.451 1.00 93.94 217 ALA A CA 1
ATOM 1743 C C . ALA A 1 217 ? 7.082 0.804 -8.912 1.00 93.94 217 ALA A C 1
ATOM 1745 O O . ALA A 1 217 ? 6.267 1.667 -8.601 1.00 93.94 217 ALA A O 1
ATOM 1746 N N . ILE A 1 218 ? 6.725 -0.292 -9.590 1.00 95.00 218 ILE A N 1
ATOM 1747 C CA . ILE A 1 218 ? 5.349 -0.593 -10.010 1.00 95.00 218 ILE A CA 1
ATOM 1748 C C . ILE A 1 218 ? 4.442 -0.748 -8.793 1.00 95.00 218 ILE A C 1
ATOM 1750 O O . ILE A 1 218 ? 3.385 -0.126 -8.742 1.00 95.00 218 ILE A O 1
ATOM 1754 N N . ARG A 1 219 ? 4.853 -1.524 -7.785 1.00 93.62 219 ARG A N 1
ATOM 1755 C CA . ARG A 1 219 ? 4.080 -1.685 -6.546 1.00 93.62 219 ARG A CA 1
ATOM 1756 C C . ARG A 1 219 ? 3.811 -0.338 -5.874 1.00 93.62 219 ARG A C 1
ATOM 1758 O O . ARG A 1 219 ? 2.676 -0.058 -5.504 1.00 93.62 219 ARG A O 1
ATOM 1765 N N . GLU A 1 220 ? 4.837 0.500 -5.756 1.00 94.31 220 GLU A N 1
ATOM 1766 C CA . GLU A 1 220 ? 4.723 1.852 -5.202 1.00 94.31 220 GLU A CA 1
ATOM 1767 C C . GLU A 1 220 ? 3.783 2.732 -6.046 1.00 94.31 220 GLU A C 1
ATOM 1769 O O . GLU A 1 220 ? 2.938 3.429 -5.495 1.00 94.31 220 GLU A O 1
ATOM 1774 N N . VAL A 1 221 ? 3.851 2.661 -7.380 1.00 96.00 221 VAL A N 1
ATOM 1775 C CA . VAL A 1 221 ? 2.922 3.371 -8.278 1.00 96.00 221 VAL A CA 1
ATOM 1776 C C . VAL A 1 221 ? 1.477 2.925 -8.046 1.00 96.00 221 VAL A C 1
ATOM 1778 O O . VAL A 1 221 ? 0.602 3.769 -7.861 1.00 96.00 221 VAL A O 1
ATOM 1781 N N . LEU A 1 222 ? 1.208 1.617 -8.017 1.00 95.62 222 LEU A N 1
ATOM 1782 C CA . LEU A 1 222 ? -0.147 1.085 -7.839 1.00 95.62 222 LEU A CA 1
ATOM 1783 C C . LEU A 1 222 ? -0.709 1.423 -6.449 1.00 95.62 222 LEU A C 1
ATOM 1785 O O . LEU A 1 222 ? -1.880 1.782 -6.331 1.00 95.62 222 LEU A O 1
ATOM 1789 N N . PHE A 1 223 ? 0.118 1.370 -5.402 1.00 94.81 223 PHE A N 1
ATOM 1790 C CA . PHE A 1 223 ? -0.265 1.789 -4.051 1.00 94.81 223 PHE A CA 1
ATOM 1791 C C . PHE A 1 223 ? -0.573 3.282 -3.970 1.00 94.81 223 PHE A C 1
ATOM 1793 O O . PHE A 1 223 ? -1.625 3.651 -3.443 1.00 94.81 223 PHE A O 1
ATOM 1800 N N . MET A 1 224 ? 0.277 4.127 -4.554 1.00 95.88 224 MET A N 1
ATOM 1801 C CA . MET A 1 224 ? 0.050 5.570 -4.625 1.00 95.88 224 MET A CA 1
ATOM 1802 C C . MET A 1 224 ? -1.266 5.880 -5.349 1.00 95.88 224 MET A C 1
ATOM 1804 O O . MET A 1 224 ? -2.102 6.627 -4.834 1.00 95.88 224 MET A O 1
ATOM 1808 N N . LEU A 1 225 ? -1.506 5.243 -6.499 1.00 95.38 225 LEU A N 1
ATOM 1809 C CA . LEU A 1 225 ? -2.735 5.421 -7.270 1.00 95.38 225 LEU A CA 1
ATOM 1810 C C . LEU A 1 225 ? -3.969 4.905 -6.538 1.00 95.38 225 LEU A C 1
ATOM 1812 O O . LEU A 1 225 ? -5.033 5.485 -6.717 1.00 95.38 225 LEU A O 1
ATOM 1816 N N . SER A 1 226 ? -3.841 3.893 -5.679 1.00 93.56 226 SER A N 1
ATOM 1817 C CA . SER A 1 226 ? -4.913 3.387 -4.802 1.00 93.56 226 SER A CA 1
ATOM 1818 C C . SER A 1 226 ? -5.122 4.256 -3.548 1.00 93.56 226 SER A C 1
ATOM 1820 O O . SER A 1 226 ? -6.118 4.119 -2.848 1.00 93.56 226 SER A O 1
ATOM 1822 N N . GLY A 1 227 ? -4.226 5.216 -3.285 1.00 91.12 227 GLY A N 1
ATOM 1823 C CA . GLY A 1 227 ? -4.339 6.175 -2.181 1.00 91.12 227 GLY A CA 1
ATOM 1824 C C . GLY A 1 227 ? -3.598 5.773 -0.906 1.00 91.12 227 GLY A C 1
ATOM 1825 O O . GLY A 1 227 ? -3.773 6.430 0.121 1.00 91.12 227 GLY A O 1
ATOM 1826 N N . TYR A 1 228 ? -2.765 4.735 -0.967 1.00 91.19 228 TYR A N 1
ATOM 1827 C CA . TYR A 1 228 ? -1.929 4.292 0.145 1.00 91.19 228 TYR A CA 1
ATOM 1828 C C . TYR A 1 228 ? -0.631 5.108 0.239 1.00 91.19 228 TYR A C 1
ATOM 1830 O O . TYR A 1 228 ? -0.145 5.617 -0.774 1.00 91.19 228 TYR A O 1
ATOM 1838 N N . PRO A 1 229 ? -0.052 5.246 1.447 1.00 89.19 229 PRO A N 1
ATOM 1839 C CA . PRO A 1 229 ? 1.245 5.883 1.622 1.00 89.19 229 PRO A CA 1
ATOM 1840 C C .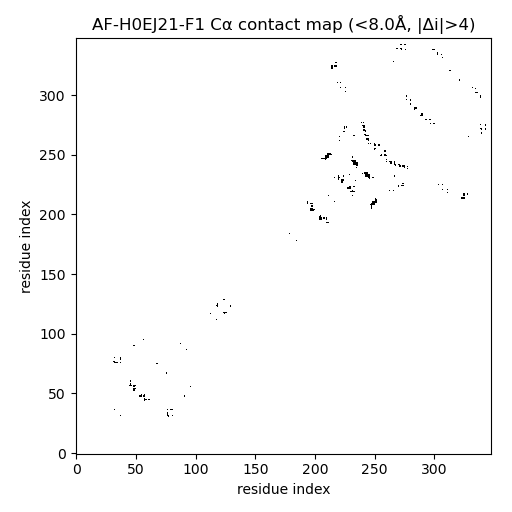 PRO A 1 229 ? 2.362 5.040 1.001 1.00 89.19 229 PRO A C 1
ATOM 1842 O O . PRO A 1 229 ? 2.339 3.810 1.038 1.00 89.19 229 PRO A O 1
ATOM 1845 N N . THR A 1 230 ? 3.359 5.729 0.458 1.00 91.56 230 THR A N 1
ATOM 1846 C CA . THR A 1 230 ? 4.438 5.146 -0.345 1.00 91.56 230 THR A CA 1
ATOM 1847 C C . THR A 1 230 ? 5.774 5.781 0.004 1.00 91.56 230 THR A C 1
ATOM 1849 O O . THR A 1 230 ? 5.823 6.911 0.485 1.00 91.56 230 THR A O 1
ATOM 1852 N N . SER A 1 231 ? 6.862 5.064 -0.253 1.00 89.44 231 SER A N 1
ATOM 1853 C CA . SER A 1 231 ? 8.225 5.568 -0.074 1.00 89.44 231 SER A CA 1
ATOM 1854 C C . SER A 1 231 ? 8.711 6.340 -1.303 1.00 89.44 231 SER A C 1
ATOM 1856 O O . SER A 1 231 ? 9.505 7.267 -1.168 1.00 89.44 231 SER A O 1
ATOM 1858 N N . LEU A 1 232 ? 8.246 5.966 -2.502 1.00 92.38 232 LEU A N 1
ATOM 1859 C CA . LEU A 1 232 ? 8.627 6.601 -3.768 1.00 92.38 232 LEU A CA 1
ATOM 1860 C C . LEU A 1 232 ? 7.880 7.919 -4.015 1.00 92.38 232 LEU A C 1
ATOM 1862 O O . LEU A 1 232 ? 8.399 8.797 -4.707 1.00 92.38 232 LEU A O 1
ATOM 1866 N N . PHE A 1 233 ? 6.684 8.062 -3.440 1.00 93.69 233 PHE A N 1
ATOM 1867 C CA . PHE A 1 233 ? 5.859 9.259 -3.561 1.00 93.69 233 PHE A CA 1
ATOM 1868 C C . PHE A 1 233 ? 5.530 9.839 -2.192 1.00 93.69 233 PHE A C 1
ATOM 1870 O O . PHE A 1 233 ? 4.957 9.172 -1.332 1.00 93.69 233 PHE A O 1
ATOM 1877 N N . GLU A 1 234 ? 5.861 11.110 -2.023 1.00 91.31 234 GLU A N 1
ATOM 1878 C CA . GLU A 1 234 ? 5.676 11.870 -0.800 1.00 91.31 234 GLU A CA 1
ATOM 1879 C C . GLU A 1 234 ? 4.444 12.767 -0.944 1.00 91.31 234 GLU A C 1
ATOM 1881 O O . GLU A 1 234 ? 4.232 13.420 -1.968 1.00 91.31 234 GLU A O 1
ATOM 1886 N N . THR A 1 235 ? 3.617 12.816 0.098 1.00 89.31 235 THR A N 1
ATOM 1887 C CA . THR A 1 235 ? 2.494 13.757 0.176 1.00 89.31 235 THR A CA 1
ATOM 1888 C C . THR A 1 235 ? 2.825 14.793 1.255 1.00 89.31 235 THR A C 1
ATOM 1890 O O . THR A 1 235 ? 2.993 14.407 2.411 1.00 89.31 235 THR A O 1
ATOM 1893 N N . PRO A 1 236 ? 2.923 16.098 0.934 1.00 83.25 236 PRO A N 1
ATOM 1894 C CA . PRO A 1 236 ? 3.399 17.118 1.875 1.00 83.25 236 PRO A CA 1
ATOM 1895 C C . PRO A 1 236 ? 2.446 17.339 3.060 1.00 83.25 236 PRO A C 1
ATOM 1897 O O . PRO A 1 236 ? 2.861 17.789 4.123 1.00 83.25 236 PRO A O 1
ATOM 1900 N N . SER A 1 237 ? 1.159 17.041 2.881 1.00 82.56 237 SER A N 1
ATOM 1901 C CA . SER A 1 237 ? 0.141 17.084 3.928 1.00 82.56 237 SER A CA 1
ATOM 1902 C C . SER A 1 237 ? -0.997 16.139 3.567 1.00 82.56 237 SER A C 1
ATOM 1904 O O . SER A 1 237 ? -1.353 16.023 2.396 1.00 82.56 237 SER A O 1
ATOM 1906 N N . ASN A 1 238 ? -1.634 15.527 4.566 1.00 77.00 238 ASN A N 1
ATOM 1907 C CA . ASN A 1 238 ? -2.765 14.617 4.359 1.00 77.00 238 ASN A CA 1
ATOM 1908 C C . ASN A 1 238 ? -3.928 15.270 3.593 1.00 77.00 238 ASN A C 1
ATOM 1910 O O . ASN A 1 238 ? -4.627 14.585 2.848 1.00 77.00 238 ASN A O 1
ATOM 1914 N N . GLN A 1 239 ? -4.099 16.587 3.732 1.00 78.25 239 GLN A N 1
ATOM 1915 C CA . GLN A 1 239 ? -5.138 17.365 3.048 1.00 78.25 239 GLN A CA 1
ATOM 1916 C C . GLN A 1 239 ? -4.706 17.892 1.672 1.00 78.25 239 GLN A C 1
ATOM 1918 O O . GLN A 1 239 ? -5.533 18.420 0.933 1.00 78.25 239 GLN A O 1
ATOM 1923 N N . SER A 1 240 ? -3.426 17.767 1.313 1.00 84.94 240 SER A N 1
ATOM 1924 C CA . SER A 1 240 ? -2.950 18.172 -0.006 1.00 84.94 240 SER A CA 1
ATOM 1925 C C . SER A 1 240 ? -3.347 17.135 -1.051 1.00 84.94 240 SER A C 1
ATOM 1927 O O . SER A 1 240 ? -3.190 15.928 -0.843 1.00 84.94 240 SER A O 1
ATOM 1929 N N . ALA A 1 241 ? -3.822 17.613 -2.199 1.00 88.06 241 ALA A N 1
ATOM 1930 C CA . ALA A 1 241 ? -4.002 16.787 -3.387 1.00 88.06 241 ALA A CA 1
ATOM 1931 C C . ALA A 1 241 ? -2.675 16.497 -4.105 1.00 88.06 241 ALA A C 1
ATOM 1933 O O . ALA A 1 241 ? -2.607 15.570 -4.903 1.00 88.06 241 ALA A O 1
ATOM 1934 N N . GLN A 1 242 ? -1.630 17.284 -3.838 1.00 93.19 242 GLN A N 1
ATOM 1935 C CA . GLN A 1 242 ? -0.357 17.176 -4.537 1.00 93.19 242 GLN A CA 1
ATOM 1936 C C . GLN A 1 242 ? 0.452 15.980 -4.033 1.00 93.19 242 GLN A C 1
ATOM 1938 O O . GLN A 1 242 ? 0.700 15.850 -2.835 1.00 93.19 242 GLN A O 1
ATOM 1943 N N . ILE A 1 243 ? 0.911 15.160 -4.970 1.00 95.00 243 ILE A N 1
ATOM 1944 C CA . ILE A 1 243 ? 1.832 14.048 -4.759 1.00 95.00 243 ILE A CA 1
ATOM 1945 C C . ILE A 1 243 ? 3.163 14.413 -5.419 1.00 95.00 243 ILE A C 1
ATOM 1947 O O . ILE A 1 243 ? 3.190 14.876 -6.560 1.00 95.00 243 ILE A O 1
ATOM 1951 N N . LEU A 1 244 ? 4.270 14.231 -4.701 1.00 94.75 244 LEU A N 1
ATOM 1952 C CA . LEU A 1 244 ? 5.613 14.571 -5.163 1.00 94.75 244 LEU A CA 1
ATOM 1953 C C . LEU A 1 244 ? 6.477 13.309 -5.284 1.00 94.75 244 LEU A C 1
ATOM 1955 O O . LEU A 1 244 ? 6.525 12.515 -4.347 1.00 94.75 244 LEU A O 1
ATOM 1959 N N . PRO A 1 245 ? 7.191 13.107 -6.401 1.00 94.38 245 PRO A N 1
ATOM 1960 C CA . PRO A 1 245 ? 8.121 11.993 -6.532 1.00 94.38 245 PRO A CA 1
ATOM 1961 C C . PRO A 1 245 ? 9.398 12.244 -5.720 1.00 94.38 245 PRO A C 1
ATOM 1963 O O . PRO A 1 245 ? 9.998 13.324 -5.79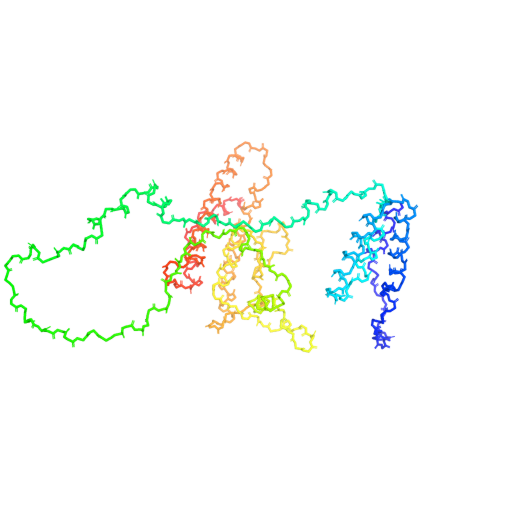2 1.00 94.38 245 PRO A O 1
ATOM 1966 N N . SER A 1 246 ? 9.854 11.225 -4.996 1.00 90.56 246 SER A N 1
ATOM 1967 C CA . SER A 1 246 ? 11.091 11.284 -4.223 1.00 90.56 246 SER A CA 1
ATOM 1968 C C . SER A 1 246 ? 12.319 11.200 -5.138 1.00 90.56 246 SER A C 1
ATOM 1970 O O . SER A 1 246 ? 12.396 10.374 -6.049 1.00 90.56 246 SER A O 1
ATOM 1972 N N . LYS A 1 247 ? 13.323 12.049 -4.887 1.00 88.88 247 LYS A N 1
ATOM 1973 C CA . LYS A 1 247 ? 14.598 12.072 -5.642 1.00 88.88 247 LYS A CA 1
ATOM 1974 C C . LYS A 1 247 ? 15.619 11.050 -5.133 1.00 88.88 247 LYS A C 1
ATOM 1976 O O . LYS A 1 247 ? 16.700 10.916 -5.711 1.00 88.88 247 LYS A O 1
ATOM 1981 N N . SER A 1 248 ? 15.267 10.351 -4.060 1.00 87.56 248 SER A N 1
ATOM 1982 C CA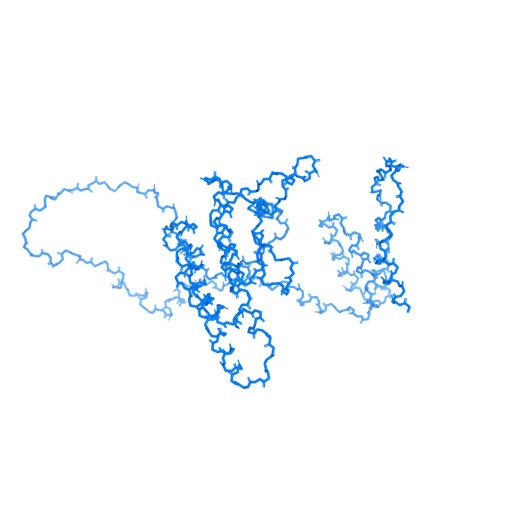 . SER A 1 248 ? 16.136 9.441 -3.321 1.00 87.56 248 SER A CA 1
ATOM 1983 C C . SER A 1 248 ? 16.283 8.073 -3.979 1.00 87.56 248 SER A C 1
ATOM 1985 O O . SER A 1 248 ? 17.112 7.296 -3.524 1.00 87.56 248 SER A O 1
ATOM 1987 N N . TYR A 1 249 ? 15.520 7.763 -5.034 1.00 89.94 249 TYR A N 1
ATOM 1988 C CA . TYR A 1 249 ? 15.487 6.439 -5.664 1.00 89.94 249 TYR A CA 1
ATOM 1989 C C . TYR A 1 249 ? 15.945 6.469 -7.126 1.00 89.94 249 TYR A C 1
ATOM 1991 O O . TYR A 1 249 ? 15.762 7.464 -7.829 1.00 89.94 249 TYR A O 1
ATOM 1999 N N . VAL A 1 250 ? 16.539 5.365 -7.588 1.00 91.88 250 VAL A N 1
ATOM 2000 C CA . VAL A 1 250 ? 16.964 5.151 -8.985 1.00 91.88 250 VAL A CA 1
ATOM 2001 C C . VAL A 1 250 ? 16.733 3.713 -9.429 1.00 91.88 250 VAL A C 1
ATOM 2003 O O . VAL A 1 250 ? 16.778 2.794 -8.618 1.00 91.88 250 VAL A O 1
ATOM 2006 N N . LEU A 1 251 ? 16.567 3.501 -10.733 1.00 91.25 251 LEU A N 1
ATOM 2007 C CA . LEU A 1 251 ? 16.636 2.172 -11.341 1.00 91.25 251 LEU A CA 1
ATOM 2008 C C . LEU A 1 251 ? 18.068 1.873 -11.788 1.00 91.25 251 LEU A C 1
ATOM 2010 O O . LEU A 1 251 ? 18.771 2.763 -12.261 1.00 91.25 251 LEU A O 1
ATOM 2014 N N . LYS A 1 252 ? 18.504 0.615 -11.666 1.00 87.25 252 LYS A N 1
ATOM 2015 C CA . LYS A 1 252 ? 19.879 0.211 -12.023 1.00 87.25 252 LYS A CA 1
ATOM 2016 C C . LYS A 1 252 ? 20.181 0.339 -13.520 1.00 87.25 252 LYS A C 1
ATOM 2018 O O . LYS A 1 252 ? 21.328 0.556 -13.891 1.00 87.25 252 LYS A O 1
ATOM 2023 N N . HIS A 1 253 ? 19.171 0.178 -14.366 1.00 87.44 253 HIS A N 1
ATOM 2024 C CA . HIS A 1 253 ? 19.288 0.090 -15.825 1.00 87.44 253 HIS A CA 1
ATOM 2025 C C . HIS A 1 253 ? 18.730 1.313 -16.567 1.00 87.44 253 HIS A C 1
ATOM 2027 O O . HIS A 1 253 ? 18.800 1.352 -17.791 1.00 87.44 253 HIS A O 1
ATOM 2033 N N . ALA A 1 254 ? 18.191 2.311 -15.856 1.00 89.75 254 ALA A N 1
ATOM 2034 C CA . ALA A 1 254 ? 17.670 3.544 -16.448 1.00 89.75 254 ALA A CA 1
ATOM 2035 C C . ALA A 1 254 ? 18.435 4.767 -15.930 1.00 89.75 254 ALA A C 1
ATOM 2037 O O . ALA A 1 254 ? 18.955 4.765 -14.812 1.00 89.75 254 ALA A O 1
ATOM 2038 N N . SER A 1 255 ? 18.494 5.839 -16.728 1.00 92.44 255 SER A N 1
ATOM 2039 C CA . SER A 1 255 ? 19.104 7.081 -16.251 1.00 92.44 255 SER A CA 1
ATOM 2040 C C . SER A 1 255 ? 18.263 7.677 -15.109 1.00 92.44 255 SER A C 1
ATOM 2042 O O . SER A 1 255 ? 17.028 7.619 -15.162 1.00 92.44 255 SER A O 1
ATOM 2044 N N . PRO A 1 256 ? 18.891 8.272 -14.075 1.00 91.31 256 PRO A N 1
ATOM 2045 C CA . PRO A 1 256 ? 18.155 8.849 -12.953 1.00 91.31 256 PRO A CA 1
ATOM 2046 C C . PRO A 1 256 ? 17.127 9.902 -13.377 1.00 91.31 256 PRO A C 1
ATOM 2048 O O . PRO A 1 256 ? 16.055 9.976 -12.786 1.00 91.31 256 PRO A O 1
ATOM 2051 N N . ASP A 1 257 ? 17.442 10.688 -14.407 1.00 92.31 257 ASP A N 1
ATOM 2052 C CA . ASP A 1 257 ? 16.557 11.741 -14.905 1.00 92.31 257 ASP A CA 1
ATOM 2053 C C . ASP A 1 257 ? 15.367 11.169 -15.682 1.00 92.31 257 ASP A C 1
ATOM 2055 O O . ASP A 1 257 ? 14.244 11.627 -15.487 1.00 92.31 257 ASP A O 1
ATOM 2059 N N . ALA A 1 258 ? 15.577 10.135 -16.508 1.00 93.19 258 ALA A N 1
ATOM 2060 C CA . ALA A 1 258 ? 14.483 9.475 -17.222 1.00 93.19 258 ALA A CA 1
ATOM 2061 C C . ALA A 1 258 ? 13.527 8.779 -16.246 1.00 93.19 258 ALA A C 1
ATOM 2063 O O . ALA A 1 258 ? 12.311 8.939 -16.351 1.00 93.19 258 ALA A O 1
ATOM 2064 N N . PHE A 1 259 ? 14.075 8.073 -15.251 1.00 94.62 259 PHE A N 1
ATOM 2065 C CA . PHE A 1 259 ? 13.268 7.474 -14.193 1.00 94.62 259 PHE A CA 1
ATOM 2066 C C . PHE A 1 259 ? 12.480 8.542 -13.426 1.00 94.62 259 PHE A C 1
ATOM 2068 O O . PHE A 1 259 ? 11.274 8.390 -13.243 1.00 94.62 259 PHE A O 1
ATOM 2075 N N . TYR A 1 260 ? 13.129 9.651 -13.048 1.00 94.44 260 TYR A N 1
ATOM 2076 C CA . TYR A 1 260 ? 12.474 10.757 -12.350 1.00 94.44 260 TYR A CA 1
ATOM 2077 C C . TYR A 1 260 ? 11.331 11.375 -13.168 1.00 94.44 260 TYR A C 1
ATOM 2079 O O . TYR A 1 260 ? 10.260 11.643 -12.625 1.00 94.44 260 TYR A O 1
ATOM 2087 N N . GLN A 1 261 ? 11.520 11.574 -14.475 1.00 94.38 261 GLN A N 1
ATOM 2088 C CA . GLN A 1 261 ? 10.457 12.052 -15.364 1.00 94.38 261 GLN A CA 1
ATOM 2089 C C . GLN A 1 261 ? 9.279 11.075 -15.420 1.00 94.38 261 GLN A C 1
ATOM 2091 O O . GLN A 1 261 ? 8.127 11.499 -15.336 1.00 94.38 261 GLN A O 1
ATOM 2096 N N . GLN A 1 262 ? 9.554 9.771 -15.495 1.00 94.75 262 GLN A N 1
ATOM 2097 C CA . GLN A 1 262 ? 8.512 8.750 -15.539 1.00 94.75 262 GLN A CA 1
ATOM 2098 C C . GLN A 1 262 ? 7.681 8.713 -14.249 1.00 94.75 262 GLN A C 1
ATOM 2100 O O . GLN A 1 262 ? 6.452 8.746 -14.307 1.00 94.75 262 GLN A O 1
ATOM 2105 N N . ILE A 1 263 ? 8.322 8.717 -13.076 1.00 95.50 263 ILE A N 1
ATOM 2106 C CA . ILE A 1 263 ? 7.597 8.782 -11.795 1.00 95.50 263 ILE A CA 1
ATOM 2107 C C . ILE A 1 263 ? 6.900 10.132 -11.601 1.00 95.50 263 ILE A C 1
ATOM 2109 O O . ILE A 1 263 ? 5.832 10.179 -11.003 1.00 95.50 263 ILE A O 1
ATOM 2113 N N . SER A 1 264 ? 7.434 11.226 -12.152 1.00 95.81 264 SER A N 1
ATOM 2114 C CA . SER A 1 264 ? 6.757 12.530 -12.119 1.00 95.81 264 SER A CA 1
ATOM 2115 C C . SER A 1 264 ? 5.431 12.499 -12.878 1.00 95.81 264 SER A C 1
ATOM 2117 O O . SER A 1 264 ? 4.441 13.027 -12.379 1.00 95.81 264 SER A O 1
ATOM 2119 N N . ALA A 1 265 ? 5.376 11.823 -14.030 1.00 94.94 265 ALA A N 1
ATOM 2120 C CA . ALA A 1 265 ? 4.130 11.646 -14.776 1.00 94.94 265 ALA A CA 1
ATOM 2121 C C . ALA A 1 265 ? 3.089 10.840 -13.976 1.00 94.94 265 ALA A C 1
ATOM 2123 O O . ALA A 1 265 ? 1.916 11.213 -13.924 1.00 94.94 265 ALA A O 1
ATOM 2124 N N . PHE A 1 266 ? 3.516 9.776 -13.284 1.00 96.19 266 PHE A N 1
ATOM 2125 C CA . PHE A 1 266 ? 2.635 9.045 -12.368 1.00 96.19 266 PHE A CA 1
ATOM 2126 C C . PHE A 1 266 ? 2.174 9.911 -11.191 1.00 96.19 266 PHE A C 1
ATOM 2128 O O . PHE A 1 266 ? 1.008 9.848 -10.812 1.00 96.19 266 PHE A O 1
ATOM 2135 N N . ALA A 1 267 ? 3.054 10.738 -10.623 1.00 95.75 267 ALA A N 1
ATOM 2136 C CA . ALA A 1 267 ? 2.712 11.633 -9.522 1.00 95.75 267 ALA A CA 1
ATOM 2137 C C . ALA A 1 267 ? 1.688 12.705 -9.939 1.00 95.75 267 ALA A C 1
ATOM 2139 O O . ALA A 1 267 ? 0.785 13.022 -9.165 1.00 95.75 267 ALA A O 1
ATOM 2140 N N . GLU A 1 268 ? 1.774 13.230 -11.164 1.00 94.50 268 GLU A N 1
ATOM 2141 C CA . GLU A 1 268 ? 0.785 14.162 -11.725 1.00 94.50 268 GLU A CA 1
ATOM 2142 C C . GLU A 1 268 ? -0.595 13.498 -11.852 1.00 94.50 268 GLU A C 1
ATOM 2144 O O . GLU A 1 268 ? -1.595 14.011 -11.342 1.00 94.50 268 GLU A O 1
ATOM 2149 N N . GLN A 1 269 ? -0.638 12.306 -12.448 1.00 94.25 269 GLN A N 1
ATOM 2150 C CA . GLN A 1 269 ? -1.853 11.501 -12.572 1.00 94.25 269 GLN A CA 1
ATOM 2151 C C . GLN A 1 269 ? -2.447 11.140 -11.202 1.00 94.25 269 GLN A C 1
ATOM 2153 O O . GLN A 1 269 ? -3.649 11.290 -10.975 1.00 94.25 269 GLN A O 1
ATOM 2158 N N . GLY A 1 270 ? -1.599 10.717 -10.266 1.00 95.06 270 GLY A N 1
ATOM 2159 C CA . GLY A 1 270 ? -1.971 10.419 -8.889 1.00 95.06 270 GLY A CA 1
ATOM 2160 C C . GLY A 1 270 ? -2.502 11.634 -8.139 1.00 95.06 270 GLY A C 1
ATOM 2161 O O . GLY A 1 270 ? -3.475 11.512 -7.401 1.00 95.06 270 GLY A O 1
ATOM 2162 N N . SER A 1 271 ? -1.932 12.820 -8.370 1.00 95.06 271 SER A N 1
ATOM 2163 C CA . SER A 1 271 ? -2.402 14.070 -7.762 1.00 95.06 271 SER A CA 1
ATOM 2164 C C . SER A 1 271 ? -3.819 14.424 -8.217 1.00 95.06 271 SER A C 1
ATOM 2166 O O . SER A 1 271 ? -4.657 14.817 -7.405 1.00 95.06 271 SER A O 1
ATOM 2168 N N . ALA A 1 272 ? -4.116 14.233 -9.506 1.00 93.88 272 ALA A N 1
ATOM 2169 C CA . ALA A 1 272 ? -5.459 14.425 -10.046 1.00 93.88 272 ALA A CA 1
ATOM 2170 C C . ALA A 1 272 ? -6.461 13.409 -9.468 1.00 93.88 272 ALA A C 1
ATOM 2172 O O . ALA A 1 272 ? -7.563 13.769 -9.066 1.00 93.88 272 ALA A O 1
ATOM 2173 N N . ILE A 1 273 ? -6.085 12.135 -9.351 1.00 94.50 273 ILE A N 1
ATOM 2174 C CA . ILE A 1 273 ? -6.958 11.123 -8.732 1.00 94.50 273 ILE A CA 1
ATOM 2175 C C . ILE A 1 273 ? -7.155 11.416 -7.236 1.00 94.50 273 ILE A C 1
ATOM 2177 O O . ILE A 1 273 ? -8.256 11.272 -6.702 1.00 94.50 273 ILE A O 1
ATOM 2181 N N . ARG A 1 274 ? -6.110 11.882 -6.546 1.00 94.25 274 ARG A N 1
ATOM 2182 C CA . ARG A 1 274 ? -6.175 12.258 -5.133 1.00 94.25 274 ARG A CA 1
ATOM 2183 C C . ARG A 1 274 ? -7.089 13.456 -4.901 1.00 94.25 274 ARG A C 1
ATOM 2185 O O . ARG A 1 274 ? -7.863 13.416 -3.947 1.00 94.25 274 ARG A O 1
ATOM 2192 N N . SER A 1 275 ? -7.051 14.485 -5.752 1.00 93.69 275 SER A N 1
ATOM 2193 C CA . SER A 1 275 ? -7.984 15.617 -5.645 1.00 93.69 275 SER A CA 1
ATOM 2194 C C . SER A 1 275 ? -9.434 15.150 -5.766 1.00 93.69 275 SER A C 1
ATOM 2196 O O . SER A 1 275 ? -10.280 15.567 -4.977 1.00 93.69 275 SER A O 1
ATOM 2198 N N . LEU A 1 276 ? -9.700 14.206 -6.673 1.00 93.62 276 LEU A N 1
ATOM 2199 C CA . LEU A 1 276 ? -11.017 13.608 -6.837 1.00 93.62 276 LEU A CA 1
ATOM 2200 C C . LEU A 1 276 ? -11.468 12.854 -5.580 1.00 93.62 276 LEU A C 1
ATOM 2202 O O . LEU A 1 276 ? -12.590 13.048 -5.116 1.00 93.62 276 LEU A O 1
ATOM 2206 N N . ARG A 1 277 ? -10.587 12.036 -4.992 1.00 93.50 277 ARG A N 1
ATOM 2207 C CA . ARG A 1 277 ? -10.875 11.328 -3.734 1.00 93.50 277 ARG A CA 1
ATOM 2208 C C . ARG A 1 277 ? -11.141 12.291 -2.580 1.00 93.50 277 ARG A C 1
ATOM 2210 O O . ARG A 1 277 ? -12.097 12.094 -1.836 1.00 93.50 277 ARG A O 1
ATOM 2217 N N . LEU A 1 278 ? -10.338 13.348 -2.453 1.00 92.81 278 LEU A N 1
ATOM 2218 C CA . LEU A 1 278 ? -10.540 14.380 -1.435 1.00 92.81 278 LEU A CA 1
ATOM 2219 C C . LEU A 1 278 ? -11.879 15.099 -1.620 1.00 92.81 278 LEU A C 1
ATOM 2221 O O . LEU A 1 278 ? -12.544 15.376 -0.626 1.00 92.81 278 LEU A O 1
ATOM 2225 N N . TRP A 1 279 ? -12.286 15.361 -2.865 1.00 92.75 279 TRP A N 1
ATOM 2226 C CA . TRP A 1 279 ? -13.571 15.979 -3.189 1.00 92.75 279 TRP A CA 1
ATOM 2227 C C . TRP A 1 279 ? -14.763 15.066 -2.865 1.00 92.75 279 TRP A C 1
ATOM 2229 O O . TRP A 1 279 ? -15.741 15.536 -2.286 1.00 92.75 279 TRP A O 1
ATOM 2239 N N . VAL A 1 280 ? -14.681 13.765 -3.171 1.00 93.44 280 VAL A N 1
ATOM 2240 C CA . VAL A 1 280 ? -15.722 12.783 -2.803 1.00 93.44 280 VAL A CA 1
ATOM 2241 C C . VAL A 1 280 ? -15.843 12.638 -1.284 1.00 93.44 280 VAL A C 1
ATOM 2243 O O . VAL A 1 280 ? -16.946 12.472 -0.776 1.00 93.44 280 VAL A O 1
ATOM 2246 N N . ALA A 1 281 ? -14.733 12.742 -0.549 1.00 92.19 281 ALA A N 1
ATOM 2247 C CA . ALA A 1 281 ? -14.732 12.649 0.909 1.00 92.19 281 ALA A CA 1
ATOM 2248 C C . ALA A 1 281 ? -15.363 13.869 1.613 1.00 92.19 281 ALA A C 1
ATOM 2250 O O . ALA A 1 281 ? -15.680 13.783 2.800 1.00 92.19 281 ALA A O 1
ATOM 2251 N N . GLN A 1 282 ? -15.544 15.006 0.925 1.00 91.06 282 GLN A N 1
ATOM 2252 C CA . GLN A 1 282 ? -16.185 16.178 1.526 1.00 91.06 282 GLN A CA 1
ATOM 2253 C C . GLN A 1 282 ? -17.701 15.972 1.657 1.00 91.06 282 GLN A C 1
ATOM 2255 O O . GLN A 1 282 ? -18.345 15.608 0.669 1.00 91.06 282 GLN A O 1
ATOM 2260 N N . PRO A 1 283 ? -18.309 16.276 2.818 1.00 89.88 283 PRO A N 1
ATOM 2261 C CA . PRO A 1 283 ? -19.755 16.185 2.977 1.00 89.88 283 PRO A CA 1
ATOM 2262 C C . PRO A 1 283 ? -20.463 17.217 2.088 1.00 89.88 283 PRO A C 1
ATOM 2264 O O . PRO A 1 283 ? -20.146 18.405 2.126 1.00 89.88 283 PRO A O 1
ATOM 2267 N N . GLN A 1 284 ? -21.453 16.775 1.308 1.00 90.62 284 GLN A N 1
ATOM 2268 C CA . GLN A 1 284 ? -22.290 17.656 0.485 1.00 90.62 284 GLN A CA 1
ATOM 2269 C C . GLN A 1 284 ? -23.690 17.779 1.067 1.00 90.62 284 GLN A C 1
ATOM 2271 O O . GLN A 1 284 ? -24.292 16.789 1.476 1.00 90.62 284 GLN A O 1
ATOM 2276 N N . SER A 1 285 ? -24.236 18.995 1.051 1.00 91.25 285 SER A N 1
ATOM 2277 C CA . SER A 1 285 ? -25.614 19.260 1.489 1.00 91.25 285 SER A CA 1
ATOM 2278 C C . SER A 1 285 ? -26.628 19.236 0.342 1.00 91.25 285 SER A C 1
ATOM 2280 O O . SER A 1 285 ? -27.829 19.176 0.596 1.00 91.25 285 SER A O 1
ATOM 2282 N N . ILE A 1 286 ? -26.175 19.330 -0.912 1.00 94.00 286 ILE A N 1
ATOM 2283 C CA . ILE A 1 286 ? -27.052 19.415 -2.086 1.00 94.00 286 ILE A CA 1
ATOM 2284 C C . ILE A 1 286 ? -27.324 17.993 -2.609 1.00 94.00 286 ILE A C 1
ATOM 2286 O O . ILE A 1 286 ? -26.370 17.336 -3.028 1.00 94.00 286 ILE A O 1
ATOM 2290 N N . PRO A 1 287 ? -28.587 17.522 -2.677 1.00 94.94 287 PRO A N 1
ATOM 2291 C CA . PRO A 1 287 ? -28.904 16.147 -3.084 1.00 94.94 287 PRO A CA 1
ATOM 2292 C C . PRO A 1 287 ? -28.364 15.758 -4.466 1.00 94.94 287 PRO A C 1
ATOM 2294 O O . PRO A 1 287 ? -27.861 14.656 -4.654 1.00 94.94 287 PRO A O 1
ATOM 2297 N N . LEU A 1 288 ? -28.402 16.678 -5.438 1.00 94.06 288 LEU A N 1
ATOM 2298 C CA . LEU A 1 288 ? -27.849 16.428 -6.773 1.00 94.06 288 LEU A CA 1
ATOM 2299 C C . LEU A 1 288 ? -26.329 16.194 -6.734 1.00 94.06 288 LEU A C 1
ATOM 2301 O O . LEU A 1 288 ? -25.826 15.313 -7.427 1.00 94.06 288 LEU A O 1
ATOM 2305 N N . LEU A 1 289 ? -25.606 16.950 -5.898 1.00 91.81 289 LEU A N 1
ATOM 2306 C CA . LEU A 1 289 ? -24.166 16.763 -5.713 1.00 91.81 289 LEU A CA 1
ATOM 2307 C C . LEU A 1 289 ? -23.849 15.486 -4.936 1.00 91.81 289 LEU A C 1
ATOM 2309 O O . LEU A 1 289 ? -22.833 14.869 -5.224 1.00 91.81 289 LEU A O 1
ATOM 2313 N N . GLN A 1 290 ? -24.714 15.053 -4.016 1.00 93.94 290 GLN A N 1
ATOM 2314 C CA . GLN A 1 290 ? -24.566 13.763 -3.332 1.00 93.94 290 GLN A CA 1
ATOM 2315 C C . GLN A 1 290 ? -24.692 12.591 -4.313 1.00 93.94 290 GLN A C 1
ATOM 2317 O O . GLN A 1 290 ? -23.859 11.689 -4.304 1.00 93.94 290 GLN A O 1
ATOM 2322 N N . VAL A 1 291 ? -25.686 12.624 -5.211 1.00 95.25 291 VAL A N 1
ATOM 2323 C CA . VAL A 1 291 ? -25.837 11.603 -6.265 1.00 95.25 291 VAL A CA 1
ATOM 2324 C C . VAL A 1 291 ? -24.644 11.627 -7.220 1.00 95.25 291 VAL A C 1
ATOM 2326 O O . VAL A 1 291 ? -24.144 10.575 -7.620 1.00 95.25 291 VAL A O 1
ATOM 2329 N N . PHE A 1 292 ? -24.155 12.820 -7.566 1.00 93.50 292 PHE A N 1
ATOM 2330 C CA . PHE A 1 292 ? -22.949 12.952 -8.374 1.00 93.50 292 PHE A CA 1
ATOM 2331 C C . PHE A 1 292 ? -21.722 12.375 -7.648 1.00 93.50 292 PHE A C 1
ATOM 2333 O O . PHE A 1 292 ? -21.029 11.547 -8.228 1.00 93.50 292 PHE A O 1
ATOM 2340 N N . GLN A 1 293 ? -21.494 12.710 -6.373 1.00 94.38 293 GLN A N 1
ATOM 2341 C CA . GLN A 1 293 ? -20.420 12.133 -5.553 1.00 94.38 293 GLN A CA 1
ATOM 2342 C C . GLN A 1 293 ? -20.493 10.606 -5.471 1.00 94.38 293 GLN A C 1
ATOM 2344 O O . GLN A 1 293 ? -19.464 9.954 -5.628 1.00 94.38 293 GLN A O 1
ATOM 2349 N N . ASP A 1 294 ? -21.680 10.025 -5.285 1.00 94.25 294 ASP A N 1
ATOM 2350 C CA . ASP A 1 294 ? -21.870 8.570 -5.279 1.00 94.25 294 ASP A CA 1
ATOM 2351 C C . ASP A 1 294 ? -21.486 7.939 -6.631 1.00 94.25 294 ASP A C 1
ATOM 2353 O O . ASP A 1 294 ? -20.753 6.949 -6.687 1.00 94.25 294 ASP A O 1
ATOM 2357 N N . ALA A 1 295 ? -21.897 8.552 -7.745 1.00 94.25 295 ALA A N 1
ATOM 2358 C CA . ALA A 1 295 ? -21.514 8.094 -9.079 1.00 94.25 295 ALA A CA 1
ATOM 2359 C C . ALA A 1 295 ? -19.994 8.175 -9.311 1.00 94.25 295 ALA A C 1
ATOM 2361 O O . ALA A 1 295 ? -19.409 7.265 -9.906 1.00 94.25 295 ALA A O 1
ATOM 2362 N N . VAL A 1 296 ? -19.345 9.236 -8.821 1.00 94.44 296 VAL A N 1
ATOM 2363 C CA . VAL A 1 296 ? -17.886 9.394 -8.872 1.00 94.44 296 VAL A CA 1
ATOM 2364 C C . VAL A 1 296 ? -17.190 8.353 -7.996 1.00 94.44 296 VAL A C 1
ATOM 2366 O O . VAL A 1 296 ? -16.254 7.705 -8.459 1.00 94.44 296 VAL A O 1
ATOM 2369 N N . SER A 1 297 ? -17.680 8.126 -6.778 1.00 95.00 297 SER A N 1
ATOM 2370 C CA . SER A 1 297 ? -17.166 7.109 -5.855 1.00 95.00 297 SER A CA 1
ATOM 2371 C C . SER A 1 297 ? -17.181 5.715 -6.488 1.00 95.00 297 SER A C 1
ATOM 2373 O O . SER A 1 297 ? -16.166 5.022 -6.500 1.00 95.00 297 SER A O 1
ATOM 2375 N N . LYS A 1 298 ? -18.281 5.342 -7.157 1.00 95.31 298 LYS A N 1
ATOM 2376 C CA . LYS A 1 298 ? -18.387 4.077 -7.908 1.00 95.31 298 LYS A CA 1
ATOM 2377 C C . LYS A 1 298 ? -17.364 3.961 -9.040 1.00 95.31 298 LYS A C 1
ATOM 2379 O O . LYS A 1 298 ? -16.879 2.868 -9.324 1.00 95.31 298 LYS A O 1
ATOM 2384 N N . ARG A 1 299 ? -17.032 5.069 -9.713 1.00 94.50 299 ARG A N 1
ATOM 2385 C CA . ARG A 1 299 ? -15.996 5.087 -10.761 1.00 94.50 299 ARG A CA 1
ATOM 2386 C C . ARG A 1 299 ? -14.593 4.943 -10.179 1.00 94.50 299 ARG A C 1
ATOM 2388 O O . ARG A 1 299 ? -13.788 4.242 -10.781 1.00 94.50 299 ARG A O 1
ATOM 2395 N N . ILE A 1 300 ? -14.322 5.548 -9.023 1.00 95.12 300 ILE A N 1
ATOM 2396 C CA . ILE A 1 300 ? -13.060 5.360 -8.293 1.00 95.12 300 ILE A CA 1
ATOM 2397 C C . ILE A 1 300 ? -12.933 3.900 -7.841 1.00 95.12 300 ILE A C 1
ATOM 2399 O O . ILE A 1 300 ? -11.920 3.281 -8.129 1.00 95.12 300 ILE A O 1
ATOM 2403 N N . ALA A 1 301 ? -13.984 3.310 -7.266 1.00 95.00 301 ALA A N 1
ATOM 2404 C CA . ALA A 1 301 ? -13.976 1.904 -6.857 1.00 95.00 301 ALA A CA 1
ATOM 2405 C C . ALA A 1 301 ? -13.723 0.942 -8.035 1.00 95.00 301 ALA A C 1
ATOM 2407 O O . ALA A 1 301 ? -12.965 -0.013 -7.917 1.00 95.00 301 ALA A O 1
ATOM 2408 N N . SER A 1 302 ? -14.308 1.215 -9.208 1.00 95.19 302 SER A N 1
ATOM 2409 C CA . SER A 1 302 ? -14.020 0.440 -10.423 1.00 95.19 302 SER A CA 1
ATOM 2410 C C . SER A 1 302 ? -12.566 0.574 -10.883 1.00 95.19 302 SER A C 1
ATOM 2412 O O . SER A 1 302 ? -12.024 -0.373 -11.448 1.00 95.19 302 SER A O 1
ATOM 2414 N N . PHE A 1 303 ? -11.955 1.742 -10.689 1.00 95.62 303 PHE A N 1
ATOM 2415 C CA . PHE A 1 303 ? -10.542 1.954 -10.982 1.00 95.62 303 PHE A CA 1
ATOM 2416 C C . PHE A 1 303 ? -9.654 1.213 -9.977 1.00 95.62 303 PHE A C 1
ATOM 2418 O O . PHE A 1 303 ? -8.717 0.545 -10.399 1.00 95.62 303 PHE A O 1
ATOM 2425 N N . ASP A 1 304 ? -9.994 1.247 -8.687 1.00 95.62 304 ASP A N 1
ATOM 2426 C CA . ASP A 1 304 ? -9.274 0.518 -7.638 1.00 95.62 304 ASP A CA 1
ATOM 2427 C C . ASP A 1 304 ? -9.297 -0.998 -7.892 1.00 95.62 304 ASP A C 1
ATOM 2429 O O . ASP A 1 304 ? -8.248 -1.634 -7.842 1.00 95.62 304 ASP A O 1
ATOM 2433 N N . ASN A 1 305 ? -10.444 -1.561 -8.293 1.00 95.06 305 ASN A N 1
ATOM 2434 C CA . ASN A 1 305 ? -10.536 -2.971 -8.694 1.00 95.06 305 ASN A CA 1
ATOM 2435 C C . ASN A 1 305 ? -9.603 -3.299 -9.870 1.00 95.06 305 ASN A C 1
ATOM 2437 O O . ASN A 1 305 ? -8.903 -4.304 -9.843 1.00 95.06 305 ASN A O 1
ATOM 2441 N N . CYS A 1 306 ? -9.535 -2.423 -10.876 1.00 94.75 306 CYS A N 1
ATOM 2442 C CA . CYS A 1 306 ? -8.620 -2.615 -11.997 1.00 94.75 306 CYS A CA 1
ATOM 2443 C C . CYS A 1 306 ? -7.147 -2.559 -11.557 1.00 94.75 306 CYS A C 1
ATOM 2445 O O . CYS A 1 306 ? -6.327 -3.318 -12.070 1.00 94.75 306 CYS A O 1
ATOM 2447 N N . LEU A 1 307 ? -6.794 -1.695 -10.599 1.00 94.88 307 LEU A N 1
ATOM 2448 C CA . LEU A 1 307 ? -5.450 -1.690 -10.017 1.00 94.88 307 LEU A CA 1
ATOM 2449 C C . LEU A 1 307 ? -5.166 -2.990 -9.256 1.00 94.88 307 LEU A C 1
ATOM 2451 O O . LEU A 1 307 ? -4.057 -3.511 -9.363 1.00 94.88 307 LEU A O 1
ATOM 2455 N N . SER A 1 308 ? -6.145 -3.529 -8.527 1.00 93.50 308 SER A N 1
ATOM 2456 C CA . SER A 1 308 ? -6.024 -4.828 -7.860 1.00 93.50 308 SER A CA 1
ATOM 2457 C C . SER A 1 308 ? -5.812 -5.968 -8.859 1.00 93.50 308 SER A C 1
ATOM 2459 O O . SER A 1 308 ? -4.915 -6.778 -8.646 1.00 93.50 308 SER A O 1
ATOM 2461 N N . ASP A 1 309 ? -6.526 -5.983 -9.986 1.00 92.06 309 ASP A N 1
ATOM 2462 C CA . ASP A 1 309 ? -6.333 -6.978 -11.055 1.00 92.06 309 ASP A CA 1
ATOM 2463 C C . ASP A 1 309 ? -4.932 -6.897 -11.690 1.00 92.06 309 ASP A C 1
ATOM 2465 O O . ASP A 1 309 ? -4.352 -7.899 -12.108 1.00 92.06 309 ASP A O 1
ATOM 2469 N N . ILE A 1 310 ? -4.347 -5.698 -11.756 1.00 91.56 310 ILE A N 1
ATOM 2470 C CA . ILE A 1 310 ? -2.952 -5.530 -12.184 1.00 91.56 310 ILE A CA 1
ATOM 2471 C C . ILE A 1 310 ? -1.998 -6.075 -11.113 1.00 91.56 310 ILE A C 1
ATOM 2473 O O . ILE A 1 310 ? -0.991 -6.697 -11.448 1.00 91.56 310 ILE A O 1
ATOM 2477 N N . GLN A 1 311 ? -2.290 -5.853 -9.827 1.00 91.06 311 GLN A N 1
ATOM 2478 C CA . GLN A 1 311 ? -1.452 -6.326 -8.721 1.00 91.06 311 GLN A CA 1
ATOM 2479 C C . GLN A 1 311 ? -1.424 -7.852 -8.616 1.00 91.06 311 GLN A C 1
ATOM 2481 O O . GLN A 1 311 ? -0.348 -8.406 -8.395 1.00 91.06 311 GLN A O 1
ATOM 2486 N N . THR A 1 312 ? -2.557 -8.536 -8.798 1.00 89.69 312 THR A N 1
ATOM 2487 C CA . THR A 1 312 ? -2.641 -10.006 -8.690 1.00 89.69 312 THR A CA 1
ATOM 2488 C C . THR A 1 312 ? -1.696 -10.711 -9.662 1.00 89.69 312 THR A C 1
ATOM 2490 O O . THR A 1 312 ? -1.044 -11.679 -9.272 1.00 89.69 312 THR A O 1
ATOM 2493 N N . ARG A 1 313 ? -1.493 -10.144 -10.862 1.00 88.12 313 ARG A N 1
ATOM 2494 C CA . ARG A 1 313 ? -0.514 -10.603 -11.871 1.00 88.12 313 ARG A CA 1
ATOM 2495 C C . ARG A 1 313 ? 0.919 -10.721 -11.333 1.00 88.12 313 ARG A C 1
ATOM 2497 O O . ARG A 1 313 ? 1.716 -11.481 -11.873 1.00 88.12 313 ARG A O 1
ATOM 2504 N N . TYR A 1 314 ? 1.259 -9.951 -10.302 1.00 86.06 314 TYR A N 1
ATOM 2505 C CA . TYR A 1 314 ? 2.592 -9.915 -9.698 1.00 86.06 314 TYR A CA 1
ATOM 2506 C C . TYR A 1 314 ? 2.681 -10.634 -8.345 1.00 86.06 314 TYR A C 1
ATOM 2508 O O . TYR A 1 314 ? 3.782 -10.747 -7.806 1.00 86.06 314 TYR A O 1
ATOM 2516 N N . VAL A 1 315 ? 1.555 -11.081 -7.777 1.00 84.00 315 VAL A N 1
ATOM 2517 C CA . VAL A 1 315 ? 1.507 -11.792 -6.487 1.00 84.00 315 VAL A CA 1
ATOM 2518 C C . VAL A 1 315 ? 1.529 -13.303 -6.704 1.00 84.00 315 VAL A C 1
ATOM 2520 O O . VAL A 1 315 ? 2.323 -13.994 -6.071 1.00 84.00 315 VAL A O 1
ATOM 2523 N N . GLU A 1 316 ? 0.709 -13.802 -7.627 1.00 76.94 316 GLU A N 1
ATOM 2524 C CA . GLU A 1 316 ? 0.648 -15.217 -7.995 1.00 76.94 316 GLU A CA 1
ATOM 2525 C C . GLU A 1 316 ? 1.178 -15.382 -9.419 1.00 76.94 316 GLU A C 1
ATOM 2527 O O . GLU A 1 316 ? 0.471 -15.178 -10.408 1.00 76.94 316 GLU A O 1
ATOM 2532 N N . LEU A 1 317 ? 2.467 -15.711 -9.534 1.00 76.19 317 LEU A N 1
ATOM 2533 C CA . LEU A 1 317 ? 3.091 -15.955 -10.830 1.00 76.19 317 LEU A CA 1
ATOM 2534 C C . LEU A 1 317 ? 2.675 -17.340 -11.336 1.00 76.19 317 LEU A C 1
ATOM 2536 O O . LEU A 1 317 ? 3.376 -18.325 -11.127 1.00 76.19 317 LEU A O 1
ATOM 2540 N N . ALA A 1 318 ? 1.531 -17.410 -12.017 1.00 71.75 318 ALA A N 1
ATOM 2541 C CA . ALA A 1 318 ? 1.129 -18.609 -12.753 1.00 71.75 318 ALA A CA 1
ATOM 2542 C C . ALA A 1 318 ? 1.990 -18.834 -14.013 1.00 71.75 318 ALA A C 1
ATOM 2544 O O . ALA A 1 318 ? 2.116 -19.958 -14.483 1.00 71.75 318 ALA A O 1
ATOM 2545 N N . ASN A 1 319 ? 2.573 -17.762 -14.563 1.00 76.56 319 ASN A N 1
ATOM 2546 C CA . ASN A 1 319 ? 3.445 -17.767 -15.739 1.00 76.56 319 ASN A CA 1
ATOM 2547 C C . ASN A 1 319 ? 4.569 -16.734 -15.560 1.00 76.56 319 ASN A C 1
ATOM 2549 O O . ASN A 1 319 ? 4.439 -15.815 -14.749 1.00 76.56 319 ASN A O 1
ATOM 2553 N N . ASP A 1 320 ? 5.631 -16.828 -16.363 1.00 80.75 320 ASP A N 1
ATOM 2554 C CA . ASP A 1 320 ? 6.668 -15.793 -16.427 1.00 80.75 320 ASP A CA 1
ATOM 2555 C C . ASP A 1 320 ? 6.078 -14.473 -16.952 1.00 80.75 320 ASP A C 1
ATOM 2557 O O . ASP A 1 320 ? 5.688 -14.353 -18.117 1.00 80.75 320 ASP A O 1
ATOM 2561 N N . VAL A 1 321 ? 6.003 -13.461 -16.082 1.00 83.25 321 VAL A N 1
ATOM 2562 C CA . VAL A 1 321 ? 5.456 -12.137 -16.408 1.00 83.25 321 VAL A CA 1
ATOM 2563 C C . VAL A 1 321 ? 6.586 -11.140 -16.639 1.00 83.25 321 VAL A C 1
ATOM 2565 O O . VAL A 1 321 ? 7.452 -10.937 -15.788 1.00 83.25 321 VAL A O 1
ATOM 2568 N N . VAL A 1 322 ? 6.539 -10.440 -17.775 1.00 86.12 322 VAL A N 1
ATOM 2569 C CA . VAL A 1 322 ? 7.437 -9.311 -18.044 1.00 86.12 322 VAL A CA 1
ATOM 2570 C C . VAL A 1 322 ? 7.054 -8.128 -17.153 1.00 86.12 322 VAL A C 1
ATOM 2572 O O . VAL A 1 322 ? 5.924 -7.638 -17.173 1.00 86.12 322 VAL A O 1
ATOM 2575 N N . VAL A 1 323 ? 8.018 -7.651 -16.369 1.00 89.69 323 VAL A N 1
ATOM 2576 C CA . VAL A 1 323 ? 7.861 -6.489 -15.492 1.00 89.69 323 VAL A CA 1
ATOM 2577 C C . VAL A 1 323 ? 8.371 -5.252 -16.229 1.00 89.69 323 VAL A C 1
ATOM 2579 O O . VAL A 1 323 ? 9.567 -5.155 -16.497 1.00 89.69 323 VAL A O 1
ATOM 2582 N N . SER A 1 324 ? 7.471 -4.320 -16.564 1.00 92.69 324 SER A N 1
ATOM 2583 C CA . SER A 1 324 ? 7.831 -3.059 -17.221 1.00 92.69 324 SER A CA 1
ATOM 2584 C C . SER A 1 324 ? 7.019 -1.868 -16.707 1.00 92.69 324 SER A C 1
ATOM 2586 O O . SER A 1 324 ? 5.792 -1.844 -16.818 1.00 92.69 324 SER A O 1
ATOM 2588 N N . LEU A 1 325 ? 7.696 -0.824 -16.222 1.00 92.50 325 LEU A N 1
ATOM 2589 C CA . LEU A 1 325 ? 7.057 0.436 -15.812 1.00 92.50 325 LEU A CA 1
ATOM 2590 C C . LEU A 1 325 ? 6.339 1.146 -16.965 1.00 92.50 325 LEU A C 1
ATOM 2592 O O . LEU A 1 325 ? 5.293 1.761 -16.762 1.00 92.50 325 LEU A O 1
ATOM 2596 N N . VAL A 1 326 ? 6.889 1.069 -18.179 1.00 92.94 326 VAL A N 1
ATOM 2597 C CA . VAL A 1 326 ? 6.290 1.697 -19.368 1.00 92.94 326 VAL A CA 1
ATOM 2598 C C . VAL A 1 326 ? 4.981 0.998 -19.738 1.00 92.94 326 VAL A C 1
ATOM 2600 O O . VAL A 1 326 ? 3.993 1.664 -20.045 1.00 92.94 326 VAL A O 1
ATOM 2603 N N . GLN A 1 327 ? 4.939 -0.334 -19.645 1.00 92.62 327 GLN A N 1
ATOM 2604 C CA . GLN A 1 327 ? 3.712 -1.099 -19.865 1.00 92.62 327 GLN A CA 1
ATOM 2605 C C . GLN A 1 327 ? 2.626 -0.693 -18.861 1.00 92.62 327 GLN A C 1
ATOM 2607 O O . GLN A 1 327 ? 1.519 -0.337 -19.269 1.00 92.62 327 GLN A O 1
ATOM 2612 N N . ILE A 1 328 ? 2.969 -0.636 -17.570 1.00 93.75 328 ILE A N 1
ATOM 2613 C CA . ILE A 1 328 ? 2.048 -0.186 -16.517 1.00 93.75 328 ILE A CA 1
ATOM 2614 C C . ILE A 1 328 ? 1.554 1.238 -16.768 1.00 93.75 328 ILE A C 1
ATOM 2616 O O . ILE A 1 328 ? 0.373 1.518 -16.578 1.00 93.75 328 ILE A O 1
ATOM 2620 N N . GLN A 1 329 ? 2.410 2.132 -17.261 1.00 93.25 329 GLN A N 1
ATOM 2621 C CA . GLN A 1 329 ? 2.004 3.494 -17.598 1.00 93.25 329 GLN A CA 1
ATOM 2622 C C . GLN A 1 329 ? 0.883 3.516 -18.642 1.00 93.25 329 GLN A C 1
ATOM 2624 O O . GLN A 1 329 ? -0.090 4.251 -18.481 1.00 93.25 329 GLN A O 1
ATOM 2629 N N . THR A 1 330 ? 0.987 2.697 -19.691 1.00 93.12 330 THR A N 1
ATOM 2630 C CA . THR A 1 330 ? -0.056 2.616 -20.726 1.00 93.12 330 THR A CA 1
ATOM 2631 C C . THR A 1 330 ? -1.352 1.995 -20.206 1.00 93.12 330 THR A C 1
ATOM 2633 O O . THR A 1 330 ? -2.434 2.524 -20.471 1.00 93.12 330 THR A O 1
ATOM 2636 N N . GLU A 1 331 ? -1.245 0.922 -19.419 1.00 92.88 331 GLU A N 1
ATOM 2637 C CA . GLU A 1 331 ? -2.380 0.194 -18.849 1.00 92.88 331 GLU A CA 1
ATOM 2638 C C . GLU A 1 331 ? -3.171 1.095 -17.886 1.00 92.88 331 GLU A C 1
ATOM 2640 O O . GLU A 1 331 ? -4.365 1.325 -18.084 1.00 92.88 331 GLU A O 1
ATOM 2645 N N . VAL A 1 332 ? -2.486 1.728 -16.929 1.00 93.12 332 VAL A N 1
ATOM 2646 C CA . VAL A 1 332 ? -3.096 2.647 -15.956 1.00 93.12 332 VAL A CA 1
ATOM 2647 C C . VAL A 1 332 ? -3.649 3.905 -16.629 1.00 93.12 332 VAL A C 1
ATOM 2649 O O . VAL A 1 332 ? -4.723 4.382 -16.263 1.00 93.12 332 VAL A O 1
ATOM 2652 N N . TYR A 1 333 ? -2.953 4.477 -17.618 1.00 91.75 333 TYR A N 1
ATOM 2653 C CA . TYR A 1 333 ? -3.458 5.664 -18.316 1.00 91.75 333 TYR A CA 1
ATOM 2654 C C . TYR A 1 333 ? -4.786 5.381 -19.027 1.00 91.75 333 TYR A C 1
ATOM 2656 O O . TYR A 1 333 ? -5.696 6.215 -19.008 1.00 91.75 333 TYR A O 1
ATOM 2664 N N . SER A 1 334 ? -4.922 4.195 -19.628 1.00 91.75 334 SER A N 1
ATOM 2665 C CA . SER A 1 334 ? -6.150 3.800 -20.319 1.00 91.75 334 SER A CA 1
ATOM 2666 C C . SER A 1 334 ? -7.359 3.758 -19.374 1.00 91.75 334 SER A C 1
ATOM 2668 O O . SER A 1 334 ? -8.440 4.231 -19.738 1.00 91.75 334 SER A O 1
ATOM 2670 N N . THR A 1 335 ? -7.159 3.291 -18.139 1.00 90.50 335 THR A N 1
ATOM 2671 C CA . THR A 1 335 ? -8.217 3.100 -17.139 1.00 90.50 335 THR A CA 1
ATOM 2672 C C . THR A 1 335 ? -8.497 4.371 -16.341 1.00 90.50 335 THR A C 1
ATOM 2674 O O . THR A 1 335 ? -9.648 4.645 -16.003 1.00 90.50 335 THR A O 1
ATOM 2677 N N . SER A 1 336 ? -7.490 5.216 -16.102 1.00 92.69 336 SER A N 1
ATOM 2678 C CA . SER A 1 336 ? -7.667 6.471 -15.365 1.00 92.69 336 SER A CA 1
ATOM 2679 C C . SER A 1 336 ? -8.195 7.626 -16.220 1.00 92.69 336 SER A C 1
ATOM 2681 O O . SER A 1 336 ? -8.647 8.632 -15.674 1.00 92.69 336 SER A O 1
ATOM 2683 N N . ARG A 1 337 ? -8.097 7.553 -17.556 1.00 93.19 337 ARG A N 1
ATOM 2684 C CA . ARG A 1 337 ? -8.451 8.657 -18.470 1.00 93.19 337 ARG A CA 1
ATOM 2685 C C . ARG A 1 337 ? -9.833 9.281 -18.194 1.00 93.19 337 ARG A C 1
ATOM 2687 O O . ARG A 1 337 ? -9.915 10.512 -18.203 1.00 93.19 337 ARG A O 1
ATOM 2694 N N . PRO A 1 338 ? -10.908 8.511 -17.925 1.00 91.88 338 PRO A N 1
ATOM 2695 C CA . PRO A 1 338 ? -12.208 9.085 -17.577 1.00 91.88 338 PRO A CA 1
ATOM 2696 C C . PRO A 1 338 ? -12.183 9.877 -16.263 1.00 91.88 338 PRO A C 1
ATOM 2698 O O . PRO A 1 338 ? -12.807 10.932 -16.180 1.00 91.88 338 PRO A O 1
ATOM 2701 N N . LEU A 1 339 ? -11.435 9.407 -15.258 1.00 93.25 339 LEU A N 1
ATOM 2702 C CA . LEU A 1 339 ? -11.289 10.091 -13.969 1.00 93.25 339 LEU A CA 1
ATOM 2703 C C . LEU A 1 339 ? -10.525 11.407 -14.125 1.00 93.25 339 LEU A C 1
ATOM 2705 O O . LEU A 1 339 ? -10.938 12.420 -13.572 1.00 93.25 339 LEU A O 1
ATOM 2709 N N . LEU A 1 340 ? -9.471 11.430 -14.943 1.00 92.56 340 LEU A N 1
ATOM 2710 C CA . LEU A 1 340 ? -8.732 12.663 -15.236 1.00 92.56 340 LEU A CA 1
ATOM 2711 C C . LEU A 1 340 ? -9.631 13.718 -15.899 1.00 92.56 340 LEU A C 1
ATOM 2713 O O . LEU A 1 340 ? -9.577 14.893 -15.553 1.00 92.56 340 LEU A O 1
ATOM 2717 N N . LYS A 1 341 ? -10.525 13.301 -16.804 1.00 92.69 341 LYS A N 1
ATOM 2718 C CA . LYS A 1 341 ? -11.505 14.214 -17.413 1.00 92.69 341 LYS A CA 1
ATOM 2719 C C . LYS A 1 341 ? -12.552 14.712 -16.427 1.00 92.69 341 LYS A C 1
ATOM 2721 O O . LYS A 1 341 ? -13.021 15.836 -16.555 1.00 92.69 341 LYS A O 1
ATOM 2726 N N . LEU A 1 342 ? -12.919 13.892 -15.453 1.00 91.94 342 LEU A N 1
ATOM 2727 C CA . LEU A 1 342 ? -13.831 14.292 -14.392 1.00 91.94 342 LEU A CA 1
ATOM 2728 C C . LEU A 1 342 ? -13.197 15.347 -13.472 1.00 91.94 342 LEU A C 1
ATOM 2730 O O . LEU A 1 342 ? -13.866 16.296 -13.075 1.00 91.94 342 LEU A O 1
ATOM 2734 N N . VAL A 1 343 ? -11.898 15.223 -13.193 1.00 91.88 343 VAL A N 1
ATOM 2735 C CA . VAL A 1 343 ? -11.128 16.233 -12.452 1.00 91.88 343 VAL A CA 1
ATOM 2736 C C . VAL A 1 343 ? -11.130 17.573 -13.193 1.00 91.88 343 VAL A C 1
ATOM 2738 O O . VAL A 1 343 ? -11.368 18.603 -12.567 1.00 91.88 343 VAL A O 1
ATOM 2741 N N . ASP A 1 344 ? -10.972 17.568 -14.524 1.00 90.12 344 ASP A N 1
ATOM 2742 C CA . ASP A 1 344 ? -11.086 18.783 -15.355 1.00 90.12 344 ASP A CA 1
ATOM 2743 C C . ASP A 1 344 ? -12.466 19.464 -15.227 1.00 90.12 344 ASP A C 1
ATOM 2745 O O . ASP A 1 344 ? -12.575 20.673 -15.429 1.00 90.12 344 ASP A O 1
ATOM 2749 N N . ILE A 1 345 ? -13.526 18.697 -14.945 1.00 88.50 345 ILE A N 1
ATOM 2750 C CA . ILE A 1 345 ? -14.895 19.209 -14.776 1.00 88.50 345 ILE A CA 1
ATOM 2751 C C . ILE A 1 345 ? -15.098 19.771 -13.370 1.00 88.50 345 ILE A C 1
ATOM 2753 O O . ILE A 1 345 ? -15.757 20.790 -13.230 1.00 88.50 345 ILE A O 1
ATOM 2757 N N . ILE A 1 346 ? -14.549 19.121 -12.343 1.00 85.12 346 ILE A N 1
ATOM 2758 C CA . ILE A 1 346 ? -14.722 19.529 -10.939 1.00 85.12 346 ILE A CA 1
ATOM 2759 C C . ILE A 1 346 ? -13.849 20.738 -10.582 1.00 85.12 346 ILE A C 1
ATOM 2761 O O . ILE A 1 346 ? -14.221 21.533 -9.724 1.00 85.12 346 ILE A O 1
ATOM 2765 N N . ASN A 1 347 ? -12.695 20.888 -11.238 1.00 78.25 347 ASN A N 1
ATOM 2766 C CA . ASN A 1 347 ? -11.805 22.034 -11.046 1.00 78.25 347 ASN A CA 1
ATOM 2767 C C . ASN A 1 347 ? -12.233 23.287 -11.837 1.00 78.25 347 ASN A C 1
ATOM 2769 O O . ASN A 1 347 ? -11.579 24.324 -11.711 1.00 78.25 347 ASN A O 1
ATOM 2773 N N . LYS A 1 348 ? -13.274 23.189 -12.671 1.00 55.88 348 LYS A N 1
ATOM 2774 C CA . LYS A 1 348 ? -13.906 24.318 -13.367 1.00 55.88 348 LYS A CA 1
ATOM 2775 C C . LYS A 1 348 ? -15.122 24.795 -12.593 1.00 55.88 348 LYS A C 1
ATOM 2777 O O . LYS A 1 348 ? -15.316 26.030 -12.574 1.00 55.88 348 LYS A O 1
#

Organism: Glarea lozoyensis (strain ATCC 74030 / MF5533) (NCBI:txid1104152)

Nearest PDB structures (foldseek):
  9g3z-assembly1_J  TM=7.045E-01  e=1.217E-05  Sus scrofa
  6v69-assembly1_J  TM=8.326E-01  e=4.120E-04  Homo sapiens
  9g3x-assembly1_J  TM=4.779E-01  e=1.283E-05  Sus scrofa
  8rx1-assembly1_J  TM=6.917E-01  e=1.198E-03  Homo sapiens
  9g3z-assembly1_F  TM=8.123E-01  e=1.541E-01  Sus scrofa

Secondary structure (DSSP, 8-state):
--HHHHHHHH------------------GGGS--HHHHHHHHHHHHHHHHHTT-HHHHHHHHHHHHHHHHT--TTHHHHHHHHHHH---HHHH--GGGGGGGSPPPP-------HHHHHHH-GGGG-TTTTSPP-TTSS--S-----------------------------GGGG---TT-HHHHHHHHHHTGGGSPPEETTEE-TTSPEEE-HHHHHHHHHHHHHT---SSEE-SSTT----EE-TTEEESSS-HHHHHHHHHHHHHHHHHHHHHHHHHHS---SHHHHHHHHHHHHHHHHHHHHHHHHHHHHHS-SS-----HHHHHHHHHHHHHHHHHHHHHHT-

pLDDT: mean 76.69, std 18.67, range [31.58, 96.19]

Mean predicted aligned error: 19.86 Å

Sequence (348 aa):
MIDELLTSLTSKSSKTEAAKSNAQKEYNNYARTNQFDVASQLEGLEEKFRVYNEDPLADALKERVDKVMKLQSKWTPEILHLLLELSDRPLQNSKLEDLDFLKEPEPYVEPLLRWKDLVAEDPLLREKSVWRNVDFGAESSEDEEFDDGLSERSEATEVTIQSSIEDVGRQPDDYVIDVSNNDTLLALKDAQFWLKDPSVGGVKLDTVKKPITELQAIREVLFMLSGYPTSLFETPSNQSAQILPSKSYVLKHASPDAFYQQISAFAEQGSAIRSLRLWVAQPQSIPLLQVFQDAVSKRIASFDNCLSDIQTRYVELANDVVVSLVQIQTEVYSTSRPLLKLVDIINK